Protein AF-A0A328PAG4-F1 (afdb_monomer_lite)

Foldseek 3Di:
DDDDDDDDDPPPPPPPPPPDCPVVVVVVVVCLPVVLVVLVVLLVVLVVLVLVLQQVLQVQLQVVQLLALVVLVVDGDDQVLSLQLSQCPSQADPPDDDDPPDGRDQAGPDPSQAHPQRHGFFGSVQKHWPDWDFAADPDDVVVVLVVVVVVCVVLADPRFRRRQKTKIKIKTWTDADAHNVRHQDVSNPPSNPDTDIRMDMDIDRHGNLCSLPQQADQVLHGDPPRRCSHPCNNCLSVQVQLVCQVVCCVVVVVVVVVVVVDVCCCPPPHPCPVVDRGNRDRPPHDPPVNDDPDDPPD

Secondary structure (DSSP, 8-state):
--------------------SHHHHHHHHHHHHHHHHHHHHHHHHHHHHHHHHHHHHHHHHHHHHHHSGGGGGT-PPPHHHHHHHHHHHHHS-TTSPP-TTPPPPSS---GGGB-TTSSBSS-GGGEEEEEEEEE---SSHHHHHHHHHHHSTTSSS----TT-EEEEEEEE-PPP-B-TTS-B-GGGTTTTT----EEEEEEEE---TGGG---B-TTSPBPTT--TTSHHHHHGGG-HHHHHHHHHHHHHHHHHHHHHTSHHHHHHT-TTGGG--TT---TT---TTTS-------

Sequence (298 aa):
MEAKQRNGRHRRQGSGRRERGQSLVEMAVACIVLVPLAAGVMLLGQYIHVKQQTQAAARQAAWAATADRTLLSEQLPARGRVEQDLRVRQYGDAKEKLRSGQSAPRQFSDAMLTTFAGNELLKPNAVTLQVYKQESSPGFLDKGLAIVGKATKSLGNLPPNTKGLVTAEVHAKPEVILGRDGSPLAYLDPLDTMKLDFSSKTVLLADAWDAAGGGEDRNGKGISGASNRTVRNVIRPLVPTSLVGDKFDDATNNVMHLLGSIPFVNDIFTPGFDQFELGKMAPDVVPSDKLVKYADKR

Organism: NCBI:txid1379159

Structure (mmCIF, N/CA/C/O backbone):
data_AF-A0A328PAG4-F1
#
_entry.id   AF-A0A328PAG4-F1
#
loop_
_atom_site.group_PDB
_atom_site.id
_atom_site.type_symbol
_atom_site.label_atom_id
_atom_site.label_alt_id
_atom_site.label_comp_id
_atom_site.label_asym_id
_atom_site.label_entity_id
_atom_site.label_seq_id
_atom_site.pdbx_PDB_ins_code
_atom_site.Cartn_x
_atom_site.Cartn_y
_atom_site.Cartn_z
_atom_site.occupancy
_atom_site.B_iso_or_equiv
_atom_site.auth_seq_id
_atom_site.auth_comp_id
_atom_site.auth_asym_id
_atom_site.auth_atom_id
_atom_site.pdbx_PDB_model_num
ATOM 1 N N . MET A 1 1 ? -17.490 3.733 108.745 1.00 44.69 1 MET A N 1
ATOM 2 C CA . MET A 1 1 ? -17.271 4.945 107.930 1.00 44.69 1 MET A CA 1
ATOM 3 C C . MET A 1 1 ? -16.592 4.519 106.640 1.00 44.69 1 MET A C 1
ATOM 5 O O . MET A 1 1 ? -15.409 4.213 106.644 1.00 44.69 1 MET A O 1
ATOM 9 N N . GLU A 1 2 ? -17.387 4.372 105.581 1.00 50.34 2 GLU A N 1
ATOM 10 C CA . GLU A 1 2 ? -16.940 4.055 104.220 1.00 50.34 2 GLU A CA 1
ATOM 11 C C . GLU A 1 2 ? -16.450 5.317 103.502 1.00 50.34 2 GLU A C 1
ATOM 13 O O . GLU A 1 2 ? -17.110 6.352 103.568 1.00 50.34 2 GLU A O 1
ATOM 18 N N . ALA A 1 3 ? -15.364 5.209 102.731 1.00 45.19 3 ALA A N 1
ATOM 19 C CA . ALA A 1 3 ? -15.023 6.183 101.690 1.00 45.19 3 ALA A CA 1
ATOM 20 C C . ALA A 1 3 ? -14.262 5.525 100.518 1.00 45.19 3 ALA A C 1
ATOM 22 O O . ALA A 1 3 ? -13.066 5.698 100.319 1.00 45.19 3 ALA A O 1
ATOM 23 N N . LYS A 1 4 ? -15.004 4.717 99.757 1.00 48.78 4 LYS A N 1
ATOM 24 C CA . LYS A 1 4 ? -15.101 4.688 98.282 1.00 48.78 4 LYS A CA 1
ATOM 25 C C . LYS A 1 4 ? -13.894 5.210 97.461 1.00 48.78 4 LYS A C 1
ATOM 27 O O . LYS A 1 4 ? -13.859 6.369 97.053 1.00 48.78 4 LYS A O 1
ATOM 32 N N . GLN A 1 5 ? -12.996 4.304 97.061 1.00 51.78 5 GLN A N 1
ATOM 33 C CA . GLN A 1 5 ? -12.095 4.504 95.914 1.00 51.78 5 GLN A CA 1
ATOM 34 C C . GLN A 1 5 ? -12.898 4.502 94.597 1.00 51.78 5 GLN A C 1
ATOM 36 O O . GLN A 1 5 ? -13.530 3.510 94.230 1.00 51.78 5 GLN A O 1
ATOM 41 N N . ARG A 1 6 ? -12.875 5.622 93.865 1.00 47.75 6 ARG A N 1
ATOM 42 C CA . ARG A 1 6 ? -13.434 5.744 92.508 1.00 47.75 6 ARG A CA 1
ATOM 43 C C . ARG A 1 6 ? -12.405 5.276 91.480 1.00 47.75 6 ARG A C 1
ATOM 45 O O . ARG A 1 6 ? -11.456 5.988 91.175 1.00 47.75 6 ARG A O 1
ATOM 52 N N . ASN A 1 7 ? -12.634 4.094 90.918 1.00 48.66 7 ASN A N 1
ATOM 53 C CA . ASN A 1 7 ? -11.848 3.549 89.817 1.00 48.66 7 ASN A CA 1
ATOM 54 C C . ASN A 1 7 ? -12.432 4.048 88.478 1.00 48.66 7 ASN A C 1
ATOM 56 O O . ASN A 1 7 ? -13.482 3.581 88.028 1.00 48.66 7 ASN A O 1
ATOM 60 N N . GLY A 1 8 ? -11.796 5.052 87.871 1.00 45.31 8 GLY A N 1
ATOM 61 C CA . GLY A 1 8 ? -12.197 5.631 86.588 1.00 45.31 8 GLY A CA 1
ATOM 62 C C . GLY A 1 8 ? -11.794 4.738 85.415 1.00 45.31 8 GLY A C 1
ATOM 63 O O . GLY A 1 8 ? -10.687 4.840 84.897 1.00 45.31 8 GLY A O 1
ATOM 64 N N . ARG A 1 9 ? -12.699 3.865 84.962 1.00 49.16 9 ARG A N 1
ATOM 65 C CA . ARG A 1 9 ? -12.537 3.133 83.697 1.00 49.16 9 ARG A CA 1
ATOM 66 C C . ARG A 1 9 ? -12.848 4.060 82.518 1.00 49.16 9 ARG A C 1
ATOM 68 O O . ARG A 1 9 ? -14.011 4.247 82.168 1.00 49.16 9 ARG A O 1
ATOM 75 N N . HIS A 1 10 ? -11.814 4.579 81.858 1.00 52.78 10 HIS A N 1
ATOM 76 C CA . HIS A 1 10 ? -11.944 5.139 80.512 1.00 52.78 10 HIS A CA 1
ATOM 77 C C . HIS A 1 10 ? -12.257 4.013 79.518 1.00 52.78 10 HIS A C 1
ATOM 79 O O . HIS A 1 10 ? -11.372 3.352 78.977 1.00 52.78 10 HIS A O 1
ATOM 85 N N . ARG A 1 11 ? -13.550 3.790 79.266 1.00 53.62 11 ARG A N 1
ATOM 86 C CA . ARG A 1 11 ? -14.022 3.038 78.101 1.00 53.62 11 ARG A CA 1
ATOM 87 C C . ARG A 1 11 ? -13.685 3.867 76.858 1.00 53.62 11 ARG A C 1
ATOM 89 O O . ARG A 1 11 ? -14.402 4.808 76.531 1.00 53.62 11 ARG A O 1
ATOM 96 N N . ARG A 1 12 ? -12.597 3.523 76.163 1.00 54.34 12 ARG A N 1
ATOM 97 C CA . ARG A 1 12 ? -12.405 3.925 74.764 1.00 54.34 12 ARG A CA 1
ATOM 98 C C . ARG A 1 12 ? -13.557 3.314 73.968 1.00 54.34 12 ARG A C 1
ATOM 100 O O . ARG A 1 12 ? -13.559 2.117 73.694 1.00 54.34 12 ARG A O 1
ATOM 107 N N . GLN A 1 13 ? -14.564 4.124 73.651 1.00 52.38 13 GLN A N 1
ATOM 108 C CA . GLN A 1 13 ? -15.511 3.805 72.593 1.00 52.38 13 GLN A CA 1
ATOM 109 C C . GLN A 1 13 ? -14.716 3.815 71.288 1.00 52.38 13 GLN A C 1
ATOM 111 O O . GLN A 1 13 ? -14.494 4.862 70.688 1.00 52.38 13 GLN A O 1
ATOM 116 N N . GLY A 1 14 ? -14.226 2.647 70.878 1.00 52.50 14 GLY A N 1
ATOM 117 C CA . GLY A 1 14 ? -13.839 2.439 69.494 1.00 52.50 14 GLY A CA 1
ATOM 118 C C . GLY A 1 14 ? -15.098 2.608 68.660 1.00 52.50 14 GLY A C 1
ATOM 119 O O . GLY A 1 14 ? -15.963 1.731 68.662 1.00 52.50 14 GLY A O 1
ATOM 120 N N . SER A 1 15 ? -15.239 3.757 68.001 1.00 55.25 15 SER A N 1
ATOM 121 C CA . SER A 1 15 ? -16.241 3.944 66.964 1.00 55.25 15 SER A CA 1
ATOM 122 C C . SER A 1 15 ? -15.887 2.984 65.833 1.00 55.25 15 SER A C 1
ATOM 124 O O . SER A 1 15 ? -15.064 3.296 64.972 1.00 55.25 15 SER A O 1
ATOM 126 N N . GLY A 1 16 ? -16.474 1.790 65.861 1.00 55.06 16 GLY A N 1
ATOM 127 C CA . GLY A 1 16 ? -16.518 0.889 64.720 1.00 55.06 16 GLY A CA 1
ATOM 128 C C . GLY A 1 16 ? -17.340 1.562 63.632 1.00 55.06 16 GLY A C 1
ATOM 129 O O . GLY A 1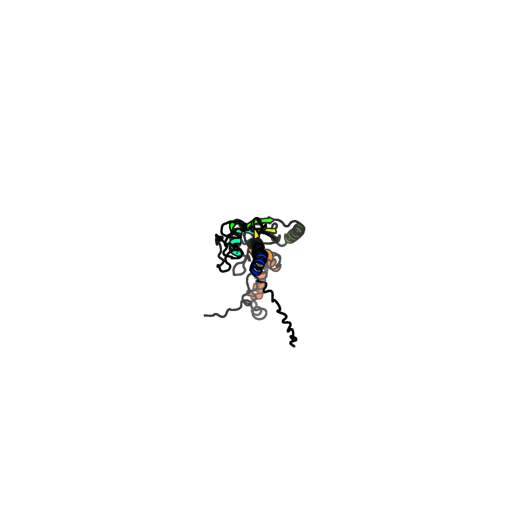 16 ? -18.540 1.318 63.503 1.00 55.06 16 GLY A O 1
ATOM 130 N N . ARG A 1 17 ? -16.703 2.481 62.905 1.00 62.47 17 ARG A N 1
ATOM 131 C CA . ARG A 1 17 ? -17.248 3.125 61.720 1.00 62.47 17 ARG A CA 1
ATOM 132 C C . ARG A 1 17 ? -17.422 1.992 60.718 1.00 62.47 17 ARG A C 1
ATOM 134 O O . ARG A 1 17 ? -16.454 1.463 60.190 1.00 62.47 17 ARG A O 1
ATOM 141 N N . ARG A 1 18 ? -18.659 1.513 60.583 1.00 59.47 18 ARG A N 1
ATOM 142 C CA . ARG A 1 18 ? -19.008 0.456 59.637 1.00 59.47 18 ARG A CA 1
ATOM 143 C C . ARG A 1 18 ? -18.742 1.005 58.238 1.00 59.47 18 ARG A C 1
ATOM 145 O O . ARG A 1 18 ? -19.566 1.750 57.718 1.00 59.47 18 ARG A O 1
ATOM 152 N N . GLU A 1 19 ? -17.600 0.652 57.661 1.00 60.97 19 GLU A N 1
ATOM 153 C CA . GLU A 1 19 ? -17.324 0.801 56.234 1.00 60.97 19 GLU A CA 1
ATOM 154 C C . GLU A 1 19 ? -18.334 -0.061 55.471 1.00 60.97 19 GLU A C 1
ATOM 156 O O . GLU A 1 19 ? -18.167 -1.266 55.297 1.00 60.97 19 GLU A O 1
ATOM 161 N N . ARG A 1 20 ? -19.469 0.527 55.101 1.00 65.06 20 ARG A N 1
ATOM 162 C CA . ARG A 1 20 ? -20.473 -0.119 54.256 1.00 65.06 20 ARG A CA 1
ATOM 163 C C . ARG A 1 20 ? -20.556 0.681 52.968 1.00 65.06 20 ARG A C 1
ATOM 165 O O . ARG A 1 20 ? -21.122 1.765 52.955 1.00 65.06 20 ARG A O 1
ATOM 172 N N . GLY A 1 21 ? -19.954 0.149 51.907 1.00 69.19 21 GLY A N 1
ATOM 173 C CA . GLY A 1 21 ? -20.121 0.644 50.539 1.00 69.19 21 GLY A CA 1
ATOM 174 C C . GLY A 1 21 ? -19.113 1.689 50.056 1.00 69.19 21 GLY A C 1
ATOM 175 O O . GLY A 1 21 ? -19.101 1.956 48.861 1.00 69.19 21 GLY A O 1
ATOM 176 N N . GLN A 1 22 ? -18.240 2.231 50.914 1.00 85.56 22 GLN A N 1
ATOM 177 C CA . GLN A 1 22 ? -17.235 3.217 50.484 1.00 85.56 22 GLN A CA 1
ATOM 178 C C . GLN A 1 22 ? -16.266 2.632 49.444 1.00 85.56 22 GLN A C 1
ATOM 180 O O . GLN A 1 22 ? -16.073 3.234 48.395 1.00 85.56 22 GLN A O 1
ATOM 185 N N . SER A 1 23 ? -15.758 1.418 49.668 1.00 83.94 23 SER A N 1
ATOM 186 C CA . SER A 1 23 ? -14.886 0.735 48.703 1.00 83.94 23 SER A CA 1
ATOM 187 C C . SER A 1 23 ? -15.575 0.435 47.368 1.00 83.94 23 SER A C 1
ATOM 189 O O . SER A 1 23 ? -14.931 0.467 46.325 1.00 83.94 23 SER A O 1
ATOM 191 N N . LEU A 1 24 ? -16.890 0.181 47.374 1.00 88.50 24 LEU A N 1
ATOM 192 C CA . LEU A 1 24 ? -17.661 -0.079 46.154 1.00 88.50 24 LEU A CA 1
ATOM 193 C C . LEU A 1 24 ? -17.853 1.209 45.346 1.00 88.50 24 LEU A C 1
ATOM 195 O O . LEU A 1 24 ? -17.690 1.193 44.129 1.00 88.50 24 LEU A O 1
ATOM 199 N N . VAL A 1 25 ? -18.136 2.329 46.017 1.00 89.50 25 VAL A N 1
ATOM 200 C CA . VAL A 1 25 ? -18.236 3.645 45.370 1.00 89.50 25 VAL A CA 1
ATOM 201 C C . VAL A 1 25 ? -16.875 4.097 44.840 1.00 89.50 25 VAL A C 1
ATOM 203 O O . VAL A 1 25 ? -16.795 4.534 43.697 1.00 89.50 25 VAL A O 1
ATOM 206 N N . GLU A 1 26 ? -15.800 3.941 45.613 1.00 89.81 26 GLU A N 1
ATOM 207 C CA . GLU A 1 26 ? -14.439 4.273 45.170 1.00 89.81 26 GLU A CA 1
ATOM 208 C C . GLU A 1 26 ? -14.010 3.426 43.968 1.00 89.81 26 GLU A C 1
ATOM 210 O O . GLU A 1 26 ? -13.491 3.969 42.994 1.00 89.81 26 GLU A O 1
ATOM 215 N N . MET A 1 27 ? -14.300 2.120 43.978 1.00 91.00 27 MET A N 1
ATOM 216 C CA . MET A 1 27 ? -14.036 1.249 42.832 1.00 91.00 27 MET A CA 1
ATOM 217 C C . MET A 1 27 ? -14.885 1.632 41.613 1.00 91.00 27 MET A C 1
ATOM 219 O O . MET A 1 27 ? -14.371 1.654 40.499 1.00 91.00 27 MET A O 1
ATOM 223 N N . ALA A 1 28 ? -16.162 1.982 41.797 1.00 91.12 28 ALA A N 1
ATOM 224 C CA . ALA A 1 28 ? -17.020 2.434 40.702 1.00 91.12 28 ALA A CA 1
ATOM 225 C C . ALA A 1 28 ? -16.494 3.734 40.073 1.00 91.12 28 ALA A C 1
ATOM 227 O O . ALA A 1 28 ? -16.392 3.827 38.850 1.00 91.12 28 ALA A O 1
ATOM 228 N N . VAL A 1 29 ? -16.090 4.705 40.898 1.00 90.31 29 VAL A N 1
ATOM 229 C CA . VAL A 1 29 ? -15.463 5.954 40.438 1.00 90.31 29 VAL A CA 1
ATOM 230 C C . VAL A 1 29 ? -14.135 5.669 39.732 1.00 90.31 29 VAL A C 1
ATOM 232 O O . VAL A 1 29 ? -13.875 6.241 38.675 1.00 90.31 29 VAL A O 1
ATOM 235 N N . ALA A 1 30 ? -13.326 4.741 40.248 1.00 91.25 30 ALA A N 1
ATOM 236 C CA . ALA A 1 30 ? -12.100 4.316 39.582 1.00 91.25 30 ALA A CA 1
ATOM 237 C C . ALA A 1 30 ? -12.389 3.679 38.213 1.00 91.25 30 ALA A C 1
ATOM 239 O O . ALA A 1 30 ? -11.723 4.014 37.237 1.00 91.25 30 ALA A O 1
ATOM 240 N N . CYS A 1 31 ? -13.409 2.822 38.094 1.00 91.50 31 CYS A N 1
ATOM 241 C CA . CYS A 1 31 ? -13.805 2.208 36.824 1.00 91.50 31 CYS A CA 1
ATOM 242 C C . CYS A 1 31 ? -14.280 3.230 35.783 1.00 91.50 31 CYS A C 1
ATOM 244 O O . CYS A 1 31 ? -13.971 3.052 34.606 1.00 91.50 31 CYS A O 1
ATOM 246 N N . ILE A 1 32 ? -14.962 4.304 36.199 1.00 90.38 32 ILE A N 1
ATOM 247 C CA . ILE A 1 32 ? -15.376 5.394 35.297 1.00 90.38 32 ILE A CA 1
ATOM 248 C C . ILE A 1 32 ? -14.164 6.024 34.596 1.00 90.38 32 ILE A C 1
ATOM 250 O O . ILE A 1 32 ? -14.281 6.444 33.451 1.00 90.38 32 ILE A O 1
ATOM 254 N N . VAL A 1 33 ? -12.996 6.055 35.243 1.00 90.06 33 VAL A N 1
ATOM 255 C CA . VAL A 1 33 ? -11.766 6.617 34.660 1.00 90.06 33 VAL A CA 1
ATOM 256 C C . VAL A 1 33 ? -10.916 5.543 33.979 1.00 90.06 33 VAL A C 1
ATOM 258 O O . VAL A 1 33 ? -10.435 5.735 32.863 1.00 90.06 33 VAL A O 1
ATOM 261 N N . LEU A 1 34 ? -10.723 4.399 34.634 1.00 92.62 34 LEU A N 1
ATOM 262 C CA . LEU A 1 34 ? -9.791 3.367 34.182 1.00 92.62 34 LEU A CA 1
ATOM 263 C C . LEU A 1 34 ? -10.291 2.605 32.953 1.00 92.62 34 LEU A C 1
ATOM 265 O O . LEU A 1 34 ? -9.476 2.257 32.101 1.00 92.62 34 LEU A O 1
ATOM 269 N N . VAL A 1 35 ? -11.600 2.352 32.831 1.00 90.06 35 VAL A N 1
ATOM 270 C CA . VAL A 1 35 ? -12.148 1.601 31.689 1.00 90.06 35 VAL A CA 1
ATOM 271 C C . VAL A 1 35 ? -12.023 2.395 30.383 1.00 90.06 35 VAL A C 1
ATOM 273 O O . VAL A 1 35 ? -11.451 1.850 29.435 1.00 90.06 35 VAL A O 1
ATOM 276 N N . PRO A 1 36 ? -12.454 3.673 30.305 1.00 89.19 36 PRO A N 1
ATOM 277 C CA . PRO A 1 36 ? -12.236 4.482 29.107 1.00 89.19 36 PRO A CA 1
ATOM 278 C C . PRO A 1 36 ? -10.756 4.661 28.785 1.00 89.19 36 PRO A C 1
ATOM 280 O O . PRO A 1 36 ? -10.371 4.575 27.622 1.00 89.19 36 PRO A O 1
ATOM 283 N N . LEU A 1 37 ? -9.909 4.849 29.804 1.00 90.94 37 LEU A N 1
ATOM 284 C CA . LEU A 1 37 ? -8.469 5.006 29.609 1.00 90.94 37 LEU A CA 1
ATOM 285 C C . LEU A 1 37 ? -7.835 3.741 29.017 1.00 90.94 37 LEU A C 1
ATOM 287 O O . LEU A 1 37 ? -7.091 3.830 28.041 1.00 90.94 37 LEU A O 1
ATOM 291 N N . ALA A 1 38 ? -8.160 2.562 29.550 1.00 90.69 38 ALA A N 1
ATOM 292 C CA . ALA A 1 38 ? -7.668 1.294 29.018 1.00 90.69 38 ALA A CA 1
ATOM 293 C C . ALA A 1 38 ? -8.153 1.053 27.578 1.00 90.69 38 ALA A C 1
ATOM 295 O O . ALA A 1 38 ? -7.349 0.710 26.708 1.00 90.69 38 ALA A O 1
ATOM 296 N N . ALA A 1 39 ? -9.439 1.295 27.304 1.00 89.31 39 ALA A N 1
ATOM 297 C CA . ALA A 1 39 ? -9.996 1.183 25.958 1.00 89.31 39 ALA A CA 1
ATOM 298 C C . ALA A 1 39 ? -9.332 2.171 24.981 1.00 89.31 39 ALA A C 1
ATOM 300 O O . ALA A 1 39 ? -8.962 1.787 23.873 1.00 89.31 39 ALA A O 1
ATOM 301 N N . GLY A 1 40 ? -9.101 3.414 25.408 1.00 89.50 40 GLY A N 1
ATOM 302 C CA . GLY A 1 40 ? -8.419 4.437 24.617 1.00 89.50 40 GLY A CA 1
ATOM 303 C C . GLY A 1 40 ? -6.987 4.048 24.246 1.00 89.50 40 GLY A C 1
ATOM 304 O O . GLY A 1 40 ? -6.590 4.212 23.094 1.00 89.50 40 GLY A O 1
ATOM 305 N N . VAL A 1 41 ? -6.225 3.466 25.179 1.00 91.38 41 VAL A N 1
ATOM 306 C CA . VAL A 1 41 ? -4.868 2.961 24.899 1.00 91.38 41 VAL A CA 1
ATOM 307 C C . VAL A 1 41 ? -4.897 1.828 23.867 1.00 91.38 41 VAL A C 1
ATOM 309 O O . VAL A 1 41 ? -4.076 1.823 22.948 1.00 91.38 41 VAL A O 1
ATOM 312 N N . MET A 1 42 ? -5.854 0.898 23.969 1.00 90.69 42 MET A N 1
ATOM 313 C CA . MET A 1 42 ? -6.008 -0.178 22.980 1.00 90.69 42 MET A CA 1
ATOM 314 C C . MET A 1 42 ? -6.342 0.372 21.589 1.00 90.69 42 MET A C 1
ATOM 316 O O . MET A 1 42 ? -5.684 0.007 20.614 1.00 90.69 42 MET A O 1
ATOM 320 N N . LEU A 1 43 ? -7.309 1.289 21.498 1.00 91.19 43 LEU A N 1
ATOM 321 C CA . LEU A 1 43 ? -7.707 1.925 20.239 1.00 91.19 43 LEU A CA 1
ATOM 322 C C . LEU A 1 43 ? -6.562 2.715 19.606 1.00 91.19 43 LEU A C 1
ATOM 324 O O . LEU A 1 43 ? -6.350 2.642 18.397 1.00 91.19 43 LEU A O 1
ATOM 328 N N . LEU A 1 44 ? -5.780 3.427 20.419 1.00 92.69 44 LEU A N 1
ATOM 329 C CA . LEU A 1 44 ? -4.593 4.128 19.945 1.00 92.69 44 LEU A CA 1
ATOM 330 C C . LEU A 1 44 ? -3.595 3.155 19.303 1.00 92.69 44 LEU A C 1
ATOM 332 O O . LEU A 1 44 ? -3.075 3.443 18.226 1.00 92.69 44 LEU A O 1
ATOM 336 N N . GLY A 1 45 ? -3.365 1.994 19.924 1.00 94.06 45 GLY A N 1
ATOM 337 C CA . GLY A 1 45 ? -2.528 0.935 19.359 1.00 94.06 45 GLY A CA 1
ATOM 338 C C . GLY A 1 45 ? -3.042 0.439 18.005 1.00 94.06 45 GLY A C 1
ATOM 339 O O . GLY A 1 45 ? -2.276 0.384 17.042 1.00 94.06 45 GLY A O 1
ATOM 340 N N . GLN A 1 46 ? -4.345 0.166 17.902 1.00 94.44 46 GLN A N 1
ATOM 341 C CA . GLN A 1 46 ? -4.987 -0.263 16.654 1.00 94.44 46 GLN A CA 1
ATOM 342 C C . GLN A 1 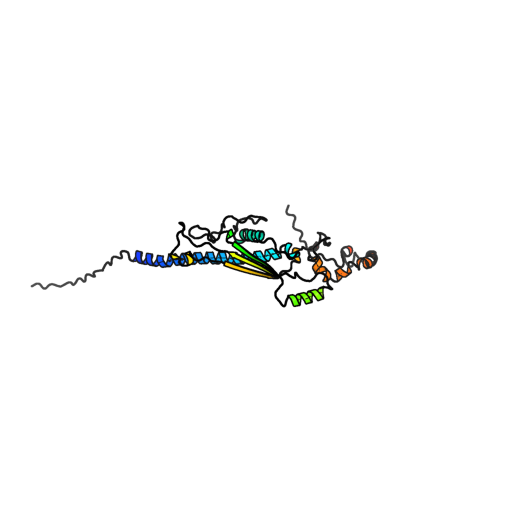46 ? -4.866 0.796 15.547 1.00 94.44 46 GLN A C 1
ATOM 344 O O . GLN A 1 46 ? -4.518 0.479 14.411 1.00 94.44 46 GLN A O 1
ATOM 349 N N . TYR A 1 47 ? -5.057 2.076 15.869 1.00 94.62 47 TYR A N 1
ATOM 350 C CA . TYR A 1 47 ? -4.907 3.160 14.897 1.00 94.62 47 TYR A CA 1
ATOM 351 C C . TYR A 1 47 ? -3.459 3.408 14.469 1.00 94.62 47 TYR A C 1
ATOM 353 O O . TYR A 1 47 ? -3.203 3.681 13.293 1.00 94.62 47 TYR A O 1
ATOM 361 N N . ILE A 1 48 ? -2.492 3.282 15.384 1.00 96.06 48 ILE A N 1
ATOM 362 C CA . ILE A 1 48 ? -1.066 3.325 15.031 1.00 96.06 48 ILE A CA 1
ATOM 363 C C . ILE A 1 48 ? -0.732 2.179 14.074 1.00 96.06 48 ILE A C 1
ATOM 365 O O . ILE A 1 48 ? -0.042 2.408 13.079 1.00 96.06 48 ILE A O 1
ATOM 369 N N . HIS A 1 49 ? -1.257 0.981 14.335 1.00 95.88 49 HIS A N 1
ATOM 370 C CA . HIS A 1 49 ? -1.077 -0.184 13.474 1.00 95.88 49 HIS A CA 1
ATOM 371 C C . HIS A 1 49 ? -1.641 0.043 12.066 1.00 95.88 49 HIS A C 1
ATOM 373 O O . HIS A 1 49 ? -0.903 -0.081 11.087 1.00 95.88 49 HIS A O 1
ATOM 379 N N . VAL A 1 50 ? -2.892 0.511 11.953 1.00 96.12 50 VAL A N 1
ATOM 380 C CA . VAL A 1 50 ? -3.513 0.881 10.663 1.00 96.12 50 VAL A CA 1
ATOM 381 C C . VAL A 1 50 ? -2.663 1.915 9.921 1.00 96.12 50 VAL A C 1
ATOM 383 O O . VAL A 1 50 ? -2.399 1.774 8.724 1.00 96.12 50 VAL A O 1
ATOM 386 N N . LYS A 1 51 ? -2.174 2.944 10.621 1.00 96.69 51 LYS A N 1
ATOM 387 C CA . LYS A 1 51 ? -1.308 3.973 10.030 1.00 96.69 51 LYS A CA 1
ATOM 388 C C . LYS A 1 51 ? 0.007 3.387 9.508 1.00 96.69 51 LYS A C 1
ATOM 390 O O . LYS A 1 51 ? 0.429 3.743 8.407 1.00 96.69 51 LYS A O 1
ATOM 395 N N . GLN A 1 52 ? 0.656 2.502 10.263 1.00 96.75 52 GLN A N 1
ATOM 396 C CA . GLN A 1 52 ? 1.907 1.854 9.853 1.00 96.75 52 GLN A CA 1
ATOM 397 C C . GLN A 1 52 ? 1.702 0.936 8.642 1.00 96.75 52 GLN A C 1
ATOM 399 O O . GLN A 1 52 ? 2.469 1.026 7.680 1.00 96.75 52 GLN A O 1
ATOM 404 N N . GLN A 1 53 ? 0.640 0.126 8.632 1.00 96.31 53 GLN A N 1
ATOM 405 C CA . GLN A 1 53 ? 0.283 -0.701 7.474 1.00 96.31 53 GLN A CA 1
ATOM 406 C C . GLN A 1 53 ? -0.046 0.155 6.246 1.00 96.31 53 GLN A C 1
ATOM 408 O O . GLN A 1 53 ? 0.382 -0.163 5.138 1.00 96.31 53 GLN A O 1
ATOM 413 N N . THR A 1 54 ? -0.715 1.297 6.427 1.00 97.31 54 THR A N 1
ATOM 414 C CA . THR A 1 54 ? -0.989 2.250 5.337 1.00 97.31 54 THR A CA 1
ATOM 415 C C . THR A 1 54 ? 0.307 2.811 4.748 1.00 97.31 54 THR A C 1
ATOM 417 O O . THR A 1 54 ? 0.454 2.888 3.527 1.00 97.31 54 THR A O 1
ATOM 420 N N . GLN A 1 55 ? 1.285 3.151 5.594 1.00 97.31 55 GLN A N 1
ATOM 421 C CA . GLN A 1 55 ? 2.609 3.597 5.150 1.00 97.31 55 GLN A CA 1
ATOM 422 C C . GLN A 1 55 ? 3.374 2.502 4.401 1.00 97.31 55 GLN A C 1
ATOM 424 O O . GLN A 1 55 ? 3.963 2.769 3.350 1.00 97.31 55 GLN A O 1
ATOM 429 N N . ALA A 1 56 ? 3.357 1.271 4.911 1.00 96.69 56 ALA A N 1
ATOM 430 C CA . ALA A 1 56 ? 3.973 0.128 4.246 1.00 96.69 56 ALA A CA 1
ATOM 431 C C . ALA A 1 56 ? 3.306 -0.160 2.890 1.00 96.69 56 ALA A C 1
ATOM 433 O O . ALA A 1 56 ? 4.001 -0.362 1.892 1.00 96.69 56 ALA A O 1
ATOM 434 N N . ALA A 1 57 ? 1.976 -0.069 2.819 1.00 96.94 57 ALA A N 1
ATOM 435 C CA . ALA A 1 57 ? 1.212 -0.230 1.591 1.00 96.94 57 ALA A CA 1
ATOM 436 C C . ALA A 1 57 ? 1.542 0.845 0.547 1.00 96.94 57 ALA A C 1
ATOM 438 O O . ALA A 1 57 ? 1.789 0.505 -0.609 1.00 96.94 57 ALA A O 1
ATOM 439 N N . ALA A 1 58 ? 1.625 2.121 0.932 1.00 97.06 58 ALA A N 1
ATOM 440 C CA . ALA A 1 58 ? 2.012 3.189 0.008 1.00 97.06 58 ALA A CA 1
ATOM 441 C C . ALA A 1 58 ? 3.426 2.979 -0.557 1.00 97.06 58 ALA A C 1
ATOM 443 O O . ALA A 1 58 ? 3.645 3.126 -1.763 1.00 97.06 58 ALA A O 1
ATOM 444 N N . ARG A 1 59 ? 4.375 2.561 0.292 1.00 96.00 59 ARG A N 1
ATOM 445 C CA . ARG A 1 59 ? 5.741 2.225 -0.138 1.00 96.00 59 ARG A CA 1
ATOM 446 C C . ARG A 1 59 ? 5.754 1.044 -1.095 1.00 96.00 59 ARG A C 1
ATOM 448 O O . ARG A 1 59 ? 6.386 1.128 -2.144 1.00 96.00 59 ARG A O 1
ATOM 455 N N . GLN A 1 60 ? 5.044 -0.031 -0.760 1.00 95.19 60 GLN A N 1
ATOM 456 C CA . GLN A 1 60 ? 4.958 -1.207 -1.619 1.00 95.19 60 GLN A CA 1
ATOM 457 C C . GLN A 1 60 ? 4.315 -0.865 -2.967 1.00 95.19 60 GLN A C 1
ATOM 459 O O . GLN A 1 60 ? 4.791 -1.344 -3.988 1.00 95.19 60 GLN A O 1
ATOM 464 N N . ALA A 1 61 ? 3.269 -0.037 -2.997 1.00 95.38 61 ALA A N 1
ATOM 465 C CA . ALA A 1 61 ? 2.606 0.372 -4.234 1.00 95.38 61 ALA A CA 1
ATOM 466 C C . ALA A 1 61 ? 3.550 1.146 -5.164 1.00 95.38 61 ALA A C 1
ATOM 468 O O . ALA A 1 61 ? 3.591 0.879 -6.367 1.00 95.38 61 ALA A O 1
ATOM 469 N N . ALA A 1 62 ? 4.330 2.075 -4.602 1.00 93.25 62 ALA A N 1
ATOM 470 C CA . ALA A 1 62 ? 5.333 2.816 -5.354 1.00 93.25 62 ALA A CA 1
ATOM 471 C C . ALA A 1 62 ? 6.429 1.874 -5.885 1.00 93.25 62 ALA A C 1
ATOM 473 O O . ALA A 1 62 ? 6.686 1.871 -7.083 1.00 93.25 62 ALA A O 1
ATOM 474 N N . TRP A 1 63 ? 7.002 1.017 -5.032 1.00 90.88 63 TRP A N 1
ATOM 475 C CA . TRP A 1 63 ? 8.038 0.046 -5.420 1.00 90.88 63 TRP A CA 1
ATOM 476 C C . TRP A 1 63 ? 7.559 -1.011 -6.421 1.00 90.88 63 TRP A C 1
ATOM 478 O O . TRP A 1 63 ? 8.293 -1.396 -7.326 1.00 90.88 63 TRP A O 1
ATOM 488 N N . ALA A 1 64 ? 6.319 -1.479 -6.296 1.00 89.12 64 ALA A N 1
ATOM 489 C CA . ALA A 1 64 ? 5.744 -2.418 -7.251 1.00 89.12 64 ALA A CA 1
ATOM 490 C C . ALA A 1 64 ? 5.689 -1.807 -8.656 1.00 89.12 64 ALA A C 1
ATOM 492 O O . ALA A 1 64 ? 5.931 -2.510 -9.628 1.00 89.12 64 ALA A O 1
ATOM 493 N N . ALA A 1 65 ? 5.443 -0.497 -8.759 1.00 88.75 65 ALA A N 1
ATOM 494 C CA . ALA A 1 65 ? 5.482 0.203 -10.036 1.00 88.75 65 ALA A CA 1
ATOM 495 C C . ALA A 1 65 ? 6.890 0.239 -10.647 1.00 88.75 65 ALA A C 1
ATOM 497 O O . ALA A 1 65 ? 7.029 0.139 -11.860 1.00 88.75 65 ALA A O 1
ATOM 498 N N . THR A 1 66 ? 7.931 0.396 -9.818 1.00 84.25 66 THR A N 1
ATOM 499 C CA . THR A 1 66 ? 9.320 0.516 -10.293 1.00 84.25 66 THR A CA 1
ATOM 500 C C . THR A 1 66 ? 9.892 -0.806 -10.784 1.00 84.25 66 THR A C 1
ATOM 502 O O . THR A 1 66 ? 10.765 -0.809 -11.644 1.00 84.25 66 THR A O 1
ATOM 505 N N . ALA A 1 67 ? 9.405 -1.919 -10.237 1.00 84.81 67 ALA A N 1
ATOM 506 C CA . ALA A 1 67 ? 9.808 -3.265 -10.631 1.00 84.81 67 ALA A CA 1
ATOM 507 C C . ALA A 1 67 ? 8.955 -3.851 -11.775 1.00 84.81 67 ALA A C 1
ATOM 509 O O . ALA A 1 67 ? 9.275 -4.927 -12.281 1.00 84.81 67 ALA A O 1
ATOM 510 N N . ASP A 1 68 ? 7.864 -3.188 -12.176 1.00 86.31 68 ASP A N 1
ATOM 511 C CA . ASP A 1 68 ? 6.991 -3.688 -13.236 1.00 86.31 68 ASP A CA 1
ATOM 512 C C . ASP A 1 68 ? 7.537 -3.344 -14.632 1.00 86.31 68 ASP A C 1
ATOM 514 O O . ASP A 1 68 ? 8.011 -2.237 -14.902 1.00 86.31 68 ASP A O 1
ATOM 518 N N . ARG A 1 69 ? 7.416 -4.295 -15.561 1.00 82.06 69 ARG A N 1
ATOM 519 C CA . ARG A 1 69 ? 7.818 -4.121 -16.961 1.00 82.06 69 ARG A CA 1
ATOM 520 C C . ARG A 1 69 ? 6.993 -3.064 -17.685 1.00 82.06 69 ARG A C 1
ATOM 522 O O . ARG A 1 69 ? 7.497 -2.492 -18.649 1.00 82.06 69 ARG A O 1
ATOM 529 N N . THR A 1 70 ? 5.765 -2.768 -17.251 1.00 84.56 70 THR A N 1
ATOM 530 C CA . THR A 1 70 ? 4.961 -1.698 -17.870 1.00 84.56 70 THR A CA 1
ATOM 531 C C . THR A 1 70 ? 5.654 -0.338 -17.794 1.00 84.56 70 THR A C 1
ATOM 533 O O . THR A 1 70 ? 5.447 0.511 -18.668 1.00 84.56 70 THR A O 1
ATOM 536 N N . LEU A 1 71 ? 6.540 -0.142 -16.810 1.00 80.56 71 LEU A N 1
ATOM 537 C CA . LEU A 1 71 ? 7.290 1.100 -16.654 1.00 80.56 71 LEU A CA 1
ATOM 538 C C . LEU A 1 71 ? 8.259 1.349 -17.827 1.00 80.56 71 LEU A C 1
ATOM 540 O O . LEU A 1 71 ? 8.573 2.501 -18.132 1.00 80.56 71 LEU A O 1
ATOM 544 N N . LEU A 1 72 ? 8.670 0.296 -18.548 1.00 77.31 72 LEU A N 1
ATOM 545 C CA . LEU A 1 72 ? 9.467 0.398 -19.779 1.00 77.31 72 LEU A CA 1
ATOM 546 C C . LEU A 1 72 ? 8.730 1.151 -20.888 1.00 77.31 72 LEU A C 1
ATOM 548 O O . LEU A 1 72 ? 9.359 1.860 -21.668 1.00 77.31 72 LEU A O 1
ATOM 552 N N . SER A 1 73 ? 7.405 1.012 -20.929 1.00 77.50 73 SER A N 1
ATOM 553 C CA . SER A 1 73 ? 6.506 1.732 -21.836 1.00 77.50 73 SER A CA 1
ATOM 554 C C . SER A 1 73 ? 5.941 3.022 -21.228 1.00 77.50 73 SER A C 1
ATOM 556 O O . SER A 1 73 ? 4.965 3.557 -21.745 1.00 77.50 73 SER A O 1
ATOM 558 N N . GLU A 1 74 ? 6.529 3.513 -20.130 1.00 79.06 74 GLU A N 1
ATOM 559 C CA . GLU A 1 74 ? 6.039 4.672 -19.370 1.00 79.06 74 GLU A CA 1
ATOM 560 C C . GLU A 1 74 ? 4.585 4.515 -18.888 1.00 79.06 74 GLU A C 1
ATOM 562 O O . GLU A 1 74 ? 3.804 5.470 -18.887 1.00 79.06 74 GLU A O 1
ATOM 567 N N . GLN A 1 75 ? 4.217 3.288 -18.513 1.00 85.06 75 GLN A N 1
ATOM 568 C CA . GLN A 1 75 ? 2.898 2.945 -17.999 1.00 85.06 75 GLN A CA 1
ATOM 569 C C . GLN A 1 75 ? 3.002 2.347 -16.598 1.00 85.06 75 GLN A C 1
ATOM 571 O O . GLN A 1 75 ? 3.925 1.596 -16.275 1.00 85.06 75 GLN A O 1
ATOM 576 N N . LEU A 1 76 ? 1.992 2.621 -15.777 1.00 88.75 76 LEU A N 1
ATOM 577 C CA . LEU A 1 76 ? 1.833 1.969 -14.484 1.00 88.75 76 LEU A CA 1
ATOM 578 C C . LEU A 1 76 ? 1.072 0.647 -14.624 1.00 88.75 76 LEU A C 1
ATOM 580 O O . LEU A 1 76 ? 0.183 0.544 -15.477 1.00 88.75 76 LEU A O 1
ATOM 584 N N . PRO A 1 77 ? 1.345 -0.342 -13.756 1.00 90.38 77 PRO A N 1
ATOM 585 C CA . PRO A 1 77 ? 0.524 -1.539 -13.687 1.00 90.38 77 PRO A CA 1
ATOM 586 C C . PRO A 1 77 ? -0.917 -1.186 -13.298 1.00 90.38 77 PRO A C 1
ATOM 588 O O . PRO A 1 77 ? -1.208 -0.134 -12.725 1.00 90.38 77 PRO A O 1
ATOM 591 N N . ALA A 1 78 ? -1.858 -2.076 -13.611 1.00 92.19 78 ALA A N 1
ATOM 592 C CA . ALA A 1 78 ? -3.274 -1.813 -13.375 1.00 92.19 78 ALA A CA 1
ATOM 593 C C . ALA A 1 78 ? -3.556 -1.524 -11.887 1.00 92.19 78 ALA A C 1
ATOM 595 O O . ALA A 1 78 ? -3.363 -2.390 -11.032 1.00 92.19 78 ALA A O 1
ATOM 596 N N . ARG A 1 79 ? -4.084 -0.328 -11.584 1.00 93.38 79 ARG A N 1
ATOM 597 C CA . ARG A 1 79 ? -4.374 0.134 -10.213 1.00 93.38 79 ARG A CA 1
ATOM 598 C C . ARG A 1 79 ? -5.164 -0.885 -9.390 1.00 93.38 79 ARG A C 1
ATOM 600 O O . ARG A 1 79 ? -4.801 -1.141 -8.251 1.00 93.38 79 ARG A O 1
ATOM 607 N N . GLY A 1 80 ? -6.209 -1.488 -9.963 1.00 91.94 80 GLY A N 1
ATOM 608 C CA . GLY A 1 80 ? -7.030 -2.483 -9.261 1.00 91.94 80 GLY A CA 1
ATOM 609 C C . GLY A 1 80 ? -6.247 -3.736 -8.854 1.00 91.94 80 GLY A C 1
ATOM 610 O O . GLY A 1 80 ? -6.443 -4.255 -7.759 1.00 91.94 80 GLY A O 1
ATOM 611 N N . ARG A 1 81 ? -5.297 -4.175 -9.692 1.00 91.81 81 ARG A N 1
ATOM 612 C CA . ARG A 1 81 ? -4.400 -5.294 -9.373 1.00 91.81 81 ARG A CA 1
ATOM 613 C C . ARG A 1 81 ? -3.445 -4.927 -8.241 1.00 91.81 81 ARG A C 1
ATOM 615 O O . ARG A 1 81 ? -3.297 -5.707 -7.308 1.00 91.81 81 ARG A O 1
ATOM 622 N N . VAL A 1 82 ? -2.844 -3.737 -8.302 1.00 93.56 82 VAL A N 1
ATOM 623 C CA . VAL A 1 82 ? -1.951 -3.247 -7.242 1.00 93.56 82 VAL A CA 1
ATOM 624 C C . VAL A 1 82 ? -2.715 -3.125 -5.926 1.00 93.56 82 VAL A C 1
ATOM 626 O O . VAL A 1 82 ? -2.260 -3.633 -4.913 1.00 93.56 82 VAL A O 1
ATOM 629 N N . GLU A 1 83 ? -3.907 -2.530 -5.934 1.00 94.12 83 GLU A N 1
ATOM 630 C CA . GLU A 1 83 ? -4.753 -2.389 -4.744 1.00 94.12 83 GLU A CA 1
ATOM 631 C C . GLU A 1 83 ? -5.113 -3.747 -4.117 1.00 94.12 83 GLU A C 1
ATOM 633 O O . GLU A 1 83 ? -5.047 -3.913 -2.899 1.00 94.12 83 GLU A O 1
ATOM 638 N N . GLN A 1 84 ? -5.423 -4.747 -4.943 1.00 93.00 84 GLN A N 1
ATOM 639 C CA . GLN A 1 84 ? -5.648 -6.118 -4.491 1.00 93.00 84 GLN A CA 1
ATOM 640 C C . GLN A 1 84 ? -4.384 -6.743 -3.881 1.00 93.00 84 GLN A C 1
ATOM 642 O O . GLN A 1 84 ? -4.453 -7.302 -2.785 1.00 93.00 84 GLN A O 1
ATOM 647 N N . ASP A 1 85 ? -3.231 -6.605 -4.540 1.00 92.56 85 ASP A N 1
ATOM 648 C CA . ASP A 1 85 ? -1.939 -7.076 -4.026 1.00 92.56 85 ASP A CA 1
ATOM 649 C C . ASP A 1 85 ? -1.573 -6.406 -2.687 1.00 92.56 85 ASP A C 1
ATOM 651 O O . ASP A 1 85 ? -1.003 -7.057 -1.811 1.00 92.56 85 ASP A O 1
ATOM 655 N N . LEU A 1 86 ? -1.912 -5.126 -2.493 1.00 93.81 86 LEU A N 1
ATOM 656 C CA . LEU A 1 86 ? -1.706 -4.418 -1.224 1.00 93.81 86 LEU A CA 1
ATOM 657 C C . LEU A 1 86 ? -2.548 -5.024 -0.101 1.00 93.81 86 LEU A C 1
ATOM 659 O O . LEU A 1 86 ? -2.018 -5.306 0.972 1.00 93.81 86 LEU A O 1
ATOM 663 N N . ARG A 1 87 ? -3.841 -5.262 -0.350 1.00 94.56 87 ARG A N 1
ATOM 664 C CA . ARG A 1 87 ? -4.749 -5.867 0.640 1.00 94.56 87 ARG A CA 1
ATOM 665 C C . ARG A 1 87 ? -4.283 -7.258 1.058 1.00 94.56 87 ARG A C 1
ATOM 667 O O . ARG A 1 87 ? -4.333 -7.571 2.238 1.00 94.56 87 ARG A O 1
ATOM 674 N N . VAL A 1 88 ? -3.799 -8.066 0.115 1.00 93.00 88 VAL A N 1
ATOM 675 C CA . VAL A 1 88 ? -3.277 -9.408 0.417 1.00 93.00 88 VAL A CA 1
ATOM 676 C C . VAL A 1 88 ? -1.956 -9.334 1.184 1.00 93.00 88 VAL A C 1
ATOM 678 O O . VAL A 1 88 ? -1.797 -10.012 2.190 1.00 93.00 88 VAL A O 1
ATOM 681 N N . ARG A 1 89 ? -0.998 -8.517 0.733 1.00 91.75 89 ARG A N 1
ATOM 682 C CA . ARG A 1 89 ? 0.378 -8.562 1.261 1.00 91.75 89 ARG A CA 1
ATOM 683 C C . ARG A 1 89 ? 0.585 -7.761 2.543 1.00 91.75 89 ARG A C 1
ATOM 685 O O . ARG A 1 89 ? 1.460 -8.120 3.319 1.00 91.75 89 ARG A O 1
ATOM 692 N N . GLN A 1 90 ? -0.164 -6.676 2.743 1.00 93.06 90 GLN A N 1
ATOM 693 C CA . GLN A 1 90 ? 0.019 -5.777 3.893 1.00 93.06 90 GLN A CA 1
ATOM 694 C C . GLN A 1 90 ? -1.023 -5.981 4.992 1.00 93.06 90 GLN A C 1
ATOM 696 O O . GLN A 1 90 ? -0.723 -5.739 6.156 1.00 93.06 90 GLN A O 1
ATOM 701 N N . TYR A 1 91 ? -2.225 -6.430 4.622 1.00 93.50 91 TYR A N 1
ATOM 702 C CA . TYR A 1 91 ? -3.355 -6.596 5.541 1.00 93.50 91 TYR A CA 1
ATOM 703 C C . TYR A 1 91 ? -3.872 -8.045 5.617 1.00 93.50 91 TYR A C 1
ATOM 705 O O . TYR A 1 91 ? -4.792 -8.332 6.381 1.00 93.50 91 TYR A O 1
ATOM 713 N N . GLY A 1 92 ? -3.317 -8.960 4.816 1.00 90.31 92 GLY A N 1
ATOM 714 C CA . GLY A 1 92 ? -3.637 -10.385 4.876 1.00 90.31 92 GLY A CA 1
ATOM 715 C C . GLY A 1 92 ? -2.975 -11.093 6.059 1.00 90.31 92 GLY A C 1
ATOM 716 O O . GLY A 1 92 ? -2.211 -10.501 6.820 1.00 90.31 92 GLY A O 1
ATOM 717 N N . ASP A 1 93 ? -3.260 -12.386 6.205 1.00 89.38 93 ASP A N 1
ATOM 718 C CA . ASP A 1 93 ? -2.660 -13.202 7.259 1.00 89.38 93 ASP A CA 1
ATOM 719 C C . ASP A 1 93 ? -1.155 -13.385 7.013 1.00 89.38 93 ASP A C 1
ATOM 721 O O . ASP A 1 93 ? -0.738 -13.939 5.994 1.00 89.38 93 ASP A O 1
ATOM 725 N N . ALA A 1 94 ? -0.332 -12.986 7.984 1.00 85.38 94 ALA A N 1
ATOM 726 C CA . ALA A 1 94 ? 1.119 -13.155 7.933 1.00 85.38 94 ALA A CA 1
ATOM 727 C C . ALA A 1 94 ? 1.571 -14.629 7.851 1.00 85.38 94 ALA A C 1
ATOM 729 O O . ALA A 1 94 ? 2.712 -14.904 7.475 1.00 85.38 94 ALA A O 1
ATOM 730 N N . LYS A 1 95 ? 0.707 -15.586 8.215 1.00 88.56 95 LYS A N 1
ATOM 731 C CA . LYS A 1 95 ? 0.979 -17.030 8.123 1.00 88.56 95 LYS A CA 1
ATOM 732 C C . LYS A 1 95 ? 0.612 -17.621 6.763 1.00 88.56 95 LYS A C 1
ATOM 734 O O . LYS A 1 95 ? 0.987 -18.762 6.477 1.00 88.56 95 LYS A O 1
ATOM 739 N N . GLU A 1 96 ? -0.132 -16.893 5.935 1.00 86.75 96 GLU A N 1
ATOM 740 C CA . GLU A 1 96 ? -0.556 -17.392 4.636 1.00 86.75 96 GLU A CA 1
ATOM 741 C C . GLU A 1 96 ? 0.593 -17.319 3.621 1.00 86.75 96 GLU A C 1
ATOM 743 O O . GLU A 1 96 ? 1.382 -16.375 3.573 1.00 86.75 96 GLU A O 1
ATOM 748 N N . LYS A 1 97 ? 0.717 -18.354 2.783 1.00 87.44 97 LYS A N 1
ATOM 749 C CA . LYS A 1 97 ? 1.731 -18.369 1.725 1.00 87.44 97 LYS A CA 1
ATOM 750 C C . LYS A 1 97 ? 1.356 -17.348 0.656 1.00 87.44 97 LYS A C 1
ATOM 752 O O . LYS A 1 97 ? 0.328 -17.510 0.005 1.00 87.44 97 LYS A O 1
ATOM 757 N N . LEU A 1 98 ? 2.236 -16.381 0.405 1.00 84.25 98 LEU A N 1
ATOM 758 C CA . LEU A 1 98 ? 2.063 -15.412 -0.675 1.00 84.25 98 LEU A CA 1
ATOM 759 C C . LEU A 1 98 ? 2.088 -16.110 -2.040 1.00 84.25 98 LEU A C 1
ATOM 761 O O . LEU A 1 98 ? 3.058 -16.788 -2.389 1.00 84.25 98 LEU A O 1
ATOM 765 N N . ARG A 1 99 ? 1.020 -15.935 -2.822 1.00 85.88 99 ARG A N 1
ATOM 766 C CA . ARG A 1 99 ? 0.898 -16.465 -4.187 1.00 85.88 99 ARG A CA 1
ATOM 767 C C . ARG A 1 99 ? 0.588 -15.348 -5.173 1.00 85.88 99 ARG A C 1
ATOM 769 O O . ARG A 1 99 ? -0.108 -14.385 -4.859 1.00 85.88 99 ARG A O 1
ATOM 776 N N . SER A 1 100 ? 1.072 -15.499 -6.401 1.00 81.44 100 SER A N 1
ATOM 777 C CA . SER A 1 100 ? 0.707 -14.604 -7.498 1.00 81.44 100 SER A CA 1
ATOM 778 C C . SER A 1 100 ? -0.778 -14.758 -7.848 1.00 81.44 100 SER A C 1
ATOM 780 O O . SER A 1 100 ? -1.276 -15.877 -7.943 1.00 81.44 100 SER A O 1
ATOM 782 N N . GLY A 1 101 ? -1.481 -13.642 -8.068 1.00 79.44 101 GLY A N 1
ATOM 783 C CA . GLY A 1 101 ? -2.887 -13.650 -8.502 1.00 79.44 101 GLY A CA 1
ATOM 784 C C . GLY A 1 101 ? -3.903 -13.983 -7.405 1.00 79.44 101 GLY A C 1
ATOM 785 O O . GLY A 1 101 ? -5.058 -14.273 -7.709 1.00 79.44 101 GLY A O 1
ATOM 786 N N . GLN A 1 102 ? -3.497 -13.948 -6.136 1.00 85.81 102 GLN A N 1
ATOM 787 C CA . GLN A 1 102 ? -4.395 -14.187 -5.012 1.00 85.81 102 GLN A CA 1
ATOM 788 C C . GLN A 1 102 ? -5.459 -13.086 -4.901 1.00 85.81 102 GLN A C 1
ATOM 790 O O . GLN A 1 102 ? -5.181 -11.902 -5.099 1.00 85.81 102 GLN A O 1
ATOM 795 N N . SER A 1 103 ? -6.695 -13.482 -4.594 1.00 87.06 103 SER A N 1
ATOM 796 C CA . SER A 1 103 ? -7.800 -12.549 -4.345 1.00 87.06 103 SER A CA 1
ATOM 797 C C . SER A 1 103 ? -7.674 -11.887 -2.980 1.00 87.06 103 SER A C 1
ATOM 799 O O . SER A 1 103 ? -7.252 -12.531 -2.023 1.00 87.06 103 SER A O 1
ATOM 801 N N . ALA A 1 104 ? -8.064 -10.612 -2.894 1.00 87.25 104 ALA A N 1
ATOM 802 C CA . ALA A 1 104 ? -8.160 -9.924 -1.612 1.00 87.25 104 ALA A CA 1
ATOM 803 C C . ALA A 1 104 ? -9.100 -10.703 -0.674 1.00 87.25 104 ALA A C 1
ATOM 805 O O . ALA A 1 104 ? -10.148 -11.183 -1.127 1.00 87.25 104 ALA A O 1
ATOM 806 N N . PRO A 1 105 ? -8.740 -10.848 0.611 1.00 88.12 105 PRO A N 1
ATOM 807 C CA . PRO A 1 105 ? -9.580 -11.563 1.556 1.00 88.12 105 PRO A CA 1
ATOM 808 C C . PRO A 1 105 ? -10.901 -10.808 1.757 1.00 88.12 105 PRO A C 1
ATOM 810 O O . PRO A 1 105 ? -10.970 -9.591 1.576 1.00 88.12 105 PRO A O 1
ATOM 813 N N . ARG A 1 106 ? -11.966 -11.531 2.123 1.00 90.12 106 ARG A N 1
ATOM 814 C CA . ARG A 1 106 ? -13.277 -10.916 2.411 1.00 90.12 106 ARG A CA 1
ATOM 815 C C . ARG A 1 106 ? -13.263 -10.096 3.701 1.00 90.12 106 ARG A C 1
ATOM 817 O O . ARG A 1 106 ? -14.031 -9.149 3.803 1.00 90.12 106 ARG A O 1
ATOM 824 N N . GLN A 1 107 ? -12.396 -10.472 4.638 1.00 92.56 107 GLN A N 1
ATOM 825 C CA . GLN A 1 107 ? -12.183 -9.846 5.940 1.00 92.56 107 GLN A CA 1
ATOM 826 C C . GLN A 1 107 ? -10.702 -9.973 6.297 1.00 92.56 107 GLN A C 1
ATOM 828 O O . GLN A 1 107 ? -10.052 -10.930 5.867 1.00 92.56 107 GLN A O 1
ATOM 833 N N . PHE A 1 108 ? -10.161 -9.036 7.068 1.00 93.69 108 PHE A N 1
ATOM 834 C CA . PHE A 1 108 ? -8.792 -9.158 7.564 1.00 93.69 108 PHE A CA 1
ATOM 835 C C . PHE A 1 108 ? -8.754 -10.036 8.818 1.00 93.69 108 PHE A C 1
ATOM 837 O O . PHE A 1 108 ? -9.607 -9.915 9.691 1.00 93.69 108 PHE A O 1
ATOM 844 N N . SER A 1 109 ? -7.775 -10.938 8.900 1.00 90.88 109 SER A N 1
ATOM 845 C CA . SER A 1 109 ? -7.622 -11.871 10.028 1.00 90.88 109 SER A CA 1
ATOM 846 C C . SER A 1 109 ? -6.842 -11.284 11.208 1.00 90.88 109 SER A C 1
ATOM 848 O O . SER A 1 109 ? -6.745 -11.912 12.261 1.00 90.88 109 SER A O 1
ATOM 850 N N . ASP A 1 110 ? -6.274 -10.092 11.036 1.00 91.75 110 ASP A N 1
ATOM 851 C CA . ASP A 1 110 ? -5.499 -9.403 12.056 1.00 91.75 110 ASP A CA 1
ATOM 852 C C . ASP A 1 110 ? -6.404 -8.882 13.180 1.00 91.75 110 ASP A C 1
ATOM 854 O O . ASP A 1 110 ? -7.293 -8.059 12.961 1.00 91.75 110 ASP A O 1
ATOM 858 N N . ALA A 1 111 ? -6.139 -9.325 14.410 1.00 91.19 111 ALA A N 1
ATOM 859 C CA . ALA A 1 111 ? -6.876 -8.894 15.594 1.00 91.19 111 ALA A CA 1
ATOM 860 C C . ALA A 1 111 ? -6.780 -7.374 15.833 1.00 91.19 111 ALA A C 1
ATOM 862 O O . ALA A 1 111 ? -7.712 -6.777 16.374 1.00 91.19 111 ALA A O 1
ATOM 863 N N . MET A 1 112 ? -5.697 -6.721 15.396 1.00 92.50 112 MET A N 1
ATOM 864 C CA . MET A 1 112 ? -5.555 -5.261 15.482 1.00 92.50 112 MET A CA 1
ATOM 865 C C . MET A 1 112 ? -6.463 -4.510 14.499 1.00 92.50 112 MET A C 1
ATOM 867 O O . MET A 1 112 ? -6.638 -3.301 14.636 1.00 92.50 112 MET A O 1
ATOM 871 N N . LEU A 1 113 ? -7.071 -5.216 13.541 1.00 94.25 113 LEU A N 1
ATOM 872 C CA . LEU A 1 113 ? -8.060 -4.697 12.593 1.00 94.25 113 LEU A CA 1
ATOM 873 C C . LEU A 1 113 ? -9.492 -5.096 12.978 1.00 94.25 113 LEU A C 1
ATOM 875 O O . LEU A 1 113 ? -10.422 -4.934 12.187 1.00 94.25 113 LEU A O 1
ATOM 879 N N . THR A 1 114 ? -9.682 -5.559 14.215 1.00 92.88 114 THR A N 1
ATOM 880 C CA . THR A 1 114 ? -10.985 -5.840 14.825 1.00 92.88 114 THR A CA 1
ATOM 881 C C . THR A 1 114 ? -11.159 -5.010 16.092 1.00 92.88 1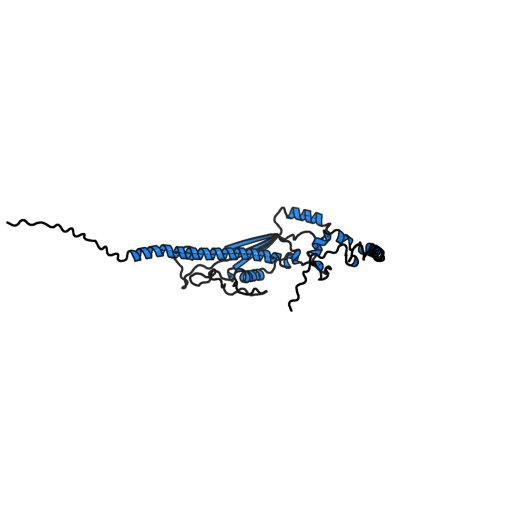14 THR A C 1
ATOM 883 O O . THR A 1 114 ? -10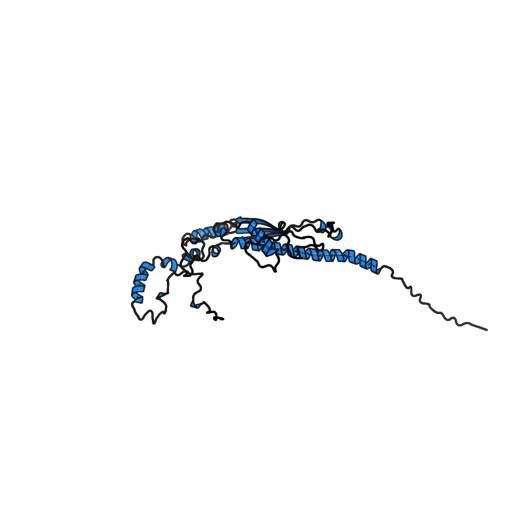.217 -4.822 16.858 1.00 92.88 114 THR A O 1
ATOM 886 N N . THR A 1 115 ? -12.353 -4.481 16.332 1.00 88.94 115 THR A N 1
ATOM 887 C CA . THR A 1 115 ? -12.655 -3.742 17.560 1.00 88.94 115 THR A CA 1
ATOM 888 C C . THR A 1 115 ? -12.758 -4.702 18.746 1.00 88.94 115 THR A C 1
ATOM 890 O O . THR A 1 115 ? -13.013 -5.897 18.588 1.00 88.94 115 THR A O 1
ATOM 893 N N . PHE A 1 116 ? -12.647 -4.183 19.969 1.00 85.69 116 PHE A N 1
ATOM 894 C CA . PHE A 1 116 ? -12.871 -4.974 21.188 1.00 85.69 116 PHE A CA 1
ATOM 895 C C . PHE A 1 116 ? -14.300 -5.545 21.300 1.00 85.69 116 PHE A C 1
ATOM 897 O O . PHE A 1 116 ? -14.529 -6.479 22.064 1.00 85.69 116 PHE A O 1
ATOM 904 N N . ALA A 1 117 ? -15.261 -5.005 20.542 1.00 85.62 117 ALA A N 1
ATOM 905 C CA . ALA A 1 117 ? -16.624 -5.526 20.443 1.00 85.62 117 ALA A CA 1
ATOM 906 C C . ALA A 1 117 ? -16.761 -6.691 19.439 1.00 85.62 117 ALA A C 1
ATOM 908 O O . ALA A 1 117 ? -17.844 -7.265 19.320 1.00 85.62 117 ALA A O 1
ATOM 909 N N . GLY A 1 118 ? -15.680 -7.050 18.735 1.00 87.12 118 GLY A N 1
ATOM 910 C CA . GLY A 1 118 ? -15.651 -8.105 17.719 1.00 87.12 118 GLY A CA 1
ATOM 911 C C . GLY A 1 118 ? -16.115 -7.658 16.330 1.00 87.12 118 GLY A C 1
ATOM 912 O O . GLY A 1 118 ? -16.312 -8.504 15.463 1.00 87.12 118 GLY A O 1
ATOM 913 N N . ASN A 1 119 ? -16.293 -6.352 16.112 1.00 90.44 119 ASN A N 1
ATOM 914 C CA . ASN A 1 119 ? -16.633 -5.792 14.805 1.00 90.44 119 ASN A CA 1
ATOM 915 C C . ASN A 1 119 ? -15.354 -5.551 13.985 1.00 90.44 119 ASN A C 1
ATOM 917 O O . ASN A 1 119 ? -14.285 -5.332 14.549 1.00 90.44 119 ASN A O 1
ATOM 921 N N . GLU A 1 120 ? -15.437 -5.555 12.655 1.00 93.06 120 GLU A N 1
ATOM 922 C CA . GLU A 1 120 ? -14.293 -5.190 11.808 1.00 93.06 120 GLU A CA 1
ATOM 923 C C . GLU A 1 120 ? -13.972 -3.699 11.984 1.00 93.06 120 GLU A C 1
ATOM 925 O O . GLU A 1 120 ? -14.811 -2.848 11.691 1.00 93.06 120 GLU A O 1
ATOM 930 N N . LEU A 1 121 ? -12.761 -3.381 12.452 1.00 94.12 121 LEU A N 1
ATOM 931 C CA . LEU A 1 121 ? -12.286 -1.999 12.538 1.00 94.12 121 LEU A CA 1
ATOM 932 C C . LEU A 1 121 ? -11.916 -1.479 11.150 1.00 94.12 121 LEU A C 1
ATOM 934 O O . LEU A 1 121 ? -12.162 -0.321 10.849 1.00 94.12 121 LEU A O 1
ATOM 938 N N . LEU A 1 122 ? -11.327 -2.314 10.294 1.00 95.81 122 LEU A N 1
ATOM 939 C CA . LEU A 1 122 ? -10.970 -1.941 8.930 1.00 95.81 122 LEU A CA 1
ATOM 940 C C . LEU A 1 122 ? -11.427 -3.032 7.969 1.00 95.81 122 LEU A C 1
ATOM 942 O O . LEU A 1 122 ? -11.005 -4.179 8.080 1.00 95.81 122 LEU A O 1
ATOM 946 N N . LYS A 1 123 ? -12.260 -2.664 6.994 1.00 95.31 123 LYS A N 1
ATOM 947 C CA . LYS A 1 123 ? -12.708 -3.591 5.950 1.00 95.31 123 LYS A CA 1
ATOM 948 C C . LYS A 1 123 ? -11.764 -3.573 4.747 1.00 95.31 123 LYS A C 1
ATOM 950 O O . LYS A 1 123 ? -11.215 -2.515 4.422 1.00 95.31 123 LYS A O 1
ATOM 955 N N . PRO A 1 124 ? -11.629 -4.682 3.997 1.00 94.62 124 PRO A N 1
ATOM 956 C CA . PRO A 1 124 ? -10.761 -4.722 2.823 1.00 94.62 124 PRO A CA 1
ATOM 957 C C . PRO A 1 124 ? -11.068 -3.660 1.769 1.00 94.62 124 PRO A C 1
ATOM 959 O O . PRO A 1 124 ? -10.158 -3.012 1.257 1.00 94.62 124 PRO A O 1
ATOM 962 N N . ASN A 1 125 ? -12.345 -3.417 1.479 1.00 94.50 125 ASN A N 1
ATOM 963 C CA . ASN A 1 125 ? -12.779 -2.390 0.529 1.00 94.50 125 ASN A CA 1
ATOM 964 C C . ASN A 1 125 ? -12.529 -0.947 1.010 1.00 94.50 125 ASN A C 1
ATOM 966 O O . ASN A 1 125 ? -12.548 -0.033 0.189 1.00 94.50 125 ASN A O 1
ATOM 970 N N . ALA A 1 126 ? -12.274 -0.738 2.304 1.00 95.50 126 ALA A N 1
ATOM 971 C CA . ALA A 1 126 ? -11.938 0.567 2.865 1.00 95.50 126 ALA A CA 1
ATOM 972 C C . ALA A 1 126 ? -10.450 0.931 2.698 1.00 95.50 126 ALA A C 1
ATOM 974 O O . ALA A 1 126 ? -10.070 2.081 2.928 1.00 95.50 126 ALA A O 1
ATOM 975 N N . VAL A 1 127 ? -9.614 -0.023 2.267 1.00 96.75 127 VAL A N 1
ATOM 976 C CA . VAL A 1 127 ? -8.225 0.216 1.852 1.00 96.75 127 VAL A CA 1
ATOM 977 C C . VAL A 1 127 ? -8.197 0.493 0.354 1.00 96.75 127 VAL A C 1
ATOM 979 O O . VAL A 1 127 ? -8.520 -0.390 -0.443 1.00 96.75 127 VAL A O 1
ATOM 982 N N . THR A 1 128 ? -7.808 1.702 -0.044 1.00 96.94 128 THR A N 1
ATOM 983 C CA . THR A 1 128 ? -7.835 2.149 -1.447 1.00 96.94 128 THR A CA 1
ATOM 984 C C . THR A 1 128 ? -6.534 2.832 -1.845 1.00 96.94 128 THR A C 1
ATOM 986 O O . THR A 1 128 ? -5.934 3.562 -1.059 1.00 96.94 128 THR A O 1
ATOM 989 N N . LEU A 1 129 ? -6.098 2.620 -3.083 1.00 96.44 129 LEU A N 1
ATOM 990 C CA . LEU A 1 129 ? -4.934 3.288 -3.661 1.00 96.44 129 LEU A CA 1
ATOM 991 C C . LEU A 1 129 ? -5.415 4.540 -4.406 1.00 96.44 129 LEU A C 1
ATOM 993 O O . LEU A 1 129 ? -5.679 4.452 -5.594 1.00 96.44 129 LEU A O 1
ATOM 997 N N . GLN A 1 130 ? -5.611 5.679 -3.735 1.00 93.06 130 GLN A N 1
ATOM 998 C CA . GLN A 1 130 ? -6.243 6.865 -4.337 1.00 93.06 130 GLN A CA 1
ATOM 999 C C . GLN A 1 130 ? -5.417 7.512 -5.448 1.00 93.06 130 GLN A C 1
ATOM 1001 O O . GLN A 1 130 ? -5.923 7.686 -6.563 1.00 93.06 130 GLN A O 1
ATOM 1006 N N . VAL A 1 131 ? -4.168 7.871 -5.150 1.00 93.06 131 VAL A N 1
ATOM 1007 C CA . VAL A 1 131 ? -3.249 8.456 -6.129 1.00 93.06 131 VAL A CA 1
ATOM 1008 C C . VAL A 1 131 ? -2.317 7.358 -6.593 1.00 93.06 131 VAL A C 1
ATOM 1010 O O . VAL A 1 131 ? -1.621 6.746 -5.791 1.00 93.06 131 VAL A O 1
ATOM 1013 N N . TYR A 1 132 ? -2.303 7.106 -7.895 1.00 92.75 132 TYR A N 1
ATOM 1014 C CA . TYR A 1 132 ? -1.348 6.202 -8.512 1.00 92.75 132 TYR A CA 1
ATOM 1015 C C . TYR A 1 132 ? -1.023 6.722 -9.897 1.00 92.75 132 TYR A C 1
ATOM 1017 O O . TYR A 1 132 ? -1.798 6.540 -10.837 1.00 92.75 132 TYR A O 1
ATOM 1025 N N . LYS A 1 133 ? 0.064 7.485 -9.982 1.00 91.31 133 LYS A N 1
ATOM 1026 C CA . LYS A 1 133 ? 0.421 8.213 -11.197 1.00 91.31 133 LYS A CA 1
ATOM 1027 C C . LYS A 1 133 ? 1.921 8.283 -11.400 1.00 91.31 133 LYS A C 1
ATOM 1029 O O . LYS A 1 133 ? 2.703 8.185 -10.455 1.00 91.31 133 LYS A O 1
ATOM 1034 N N . GLN A 1 134 ? 2.271 8.439 -12.665 1.00 87.69 134 GLN A N 1
ATOM 1035 C CA . GLN A 1 134 ? 3.623 8.559 -13.157 1.00 87.69 134 GLN A CA 1
ATOM 1036 C C . GLN A 1 134 ? 3.723 9.903 -13.881 1.00 87.69 134 GLN A C 1
ATOM 1038 O O . GLN A 1 134 ? 2.942 10.174 -14.794 1.00 87.69 134 GLN A O 1
ATOM 1043 N N . GLU A 1 135 ? 4.642 10.756 -13.449 1.00 85.75 135 GLU A N 1
ATOM 1044 C CA . GLU A 1 135 ? 4.794 12.120 -13.961 1.00 85.75 135 GLU A CA 1
ATOM 1045 C C . GLU A 1 135 ? 6.268 12.437 -14.233 1.00 85.75 135 GLU A C 1
ATOM 1047 O O . GLU A 1 135 ? 7.181 11.727 -13.802 1.00 85.75 135 GLU A O 1
ATOM 1052 N N . SER A 1 136 ? 6.507 13.515 -14.975 1.00 76.88 136 SER A N 1
ATOM 1053 C CA . SER A 1 136 ? 7.841 14.105 -15.077 1.00 76.88 136 SER A CA 1
ATOM 1054 C C . SER A 1 136 ? 8.216 14.787 -13.762 1.00 76.88 136 SER A C 1
ATOM 1056 O O . SER A 1 136 ? 7.354 15.296 -13.042 1.00 76.88 136 SER A O 1
ATOM 1058 N N . SER A 1 137 ? 9.505 14.779 -13.426 1.00 66.88 137 SER A N 1
ATOM 1059 C CA . SER A 1 137 ? 9.999 15.399 -12.196 1.00 66.88 137 SER A CA 1
ATOM 1060 C C . SER A 1 137 ? 9.818 16.922 -12.265 1.00 66.88 137 SER A C 1
ATOM 1062 O O . SER A 1 137 ? 10.392 17.548 -13.152 1.00 66.88 137 SER A O 1
ATOM 1064 N N . PRO A 1 138 ? 9.093 17.572 -11.337 1.00 59.09 138 PRO A N 1
ATOM 1065 C CA . PRO A 1 138 ? 8.912 19.018 -11.376 1.00 59.09 138 PRO A CA 1
ATOM 1066 C C . PRO A 1 138 ? 10.219 19.749 -11.003 1.00 59.09 138 PRO A C 1
ATOM 1068 O O . PRO A 1 138 ? 10.504 19.983 -9.833 1.00 59.09 138 PRO A O 1
ATOM 1071 N N . GLY A 1 139 ? 11.014 20.141 -12.007 1.00 61.38 139 GLY A N 1
ATOM 1072 C CA . GLY A 1 139 ? 12.101 21.130 -11.886 1.00 61.38 139 GLY A CA 1
ATOM 1073 C C . GLY A 1 139 ? 13.524 20.598 -11.621 1.00 61.38 139 GLY A C 1
ATOM 1074 O O . GLY A 1 139 ? 13.707 19.491 -11.129 1.00 61.38 139 GLY A O 1
ATOM 1075 N N . PHE A 1 140 ? 14.521 21.433 -11.991 1.00 51.38 140 PHE A N 1
ATOM 1076 C CA . PHE A 1 140 ? 16.006 21.303 -12.017 1.00 51.38 140 PHE A CA 1
ATOM 1077 C C . PHE A 1 140 ? 16.624 19.993 -12.538 1.00 51.38 140 PHE A C 1
ATOM 1079 O O . PHE A 1 140 ? 17.541 20.056 -13.360 1.00 51.38 140 PHE A O 1
ATOM 1086 N N . LEU A 1 141 ? 16.110 18.832 -12.141 1.00 50.75 141 LEU A N 1
ATOM 1087 C CA . LEU A 1 141 ? 16.474 17.538 -12.703 1.00 50.75 141 LEU A CA 1
ATOM 1088 C C . LEU A 1 141 ? 16.128 17.466 -14.185 1.00 50.75 141 LEU A C 1
ATOM 1090 O O . LEU A 1 141 ? 16.982 17.046 -14.938 1.00 50.75 141 LEU A O 1
ATOM 1094 N N . ASP A 1 142 ? 15.000 18.000 -14.657 1.00 51.84 142 ASP A N 1
ATOM 1095 C CA . ASP A 1 142 ? 14.718 18.044 -16.104 1.00 51.84 142 ASP A CA 1
ATOM 1096 C C . ASP A 1 142 ? 15.764 18.848 -16.896 1.00 51.84 142 ASP A C 1
ATOM 1098 O O . ASP A 1 142 ? 16.098 18.494 -18.025 1.00 51.84 142 ASP A O 1
ATOM 1102 N N . LYS A 1 143 ? 16.350 19.898 -16.300 1.00 54.50 143 LYS A N 1
ATOM 1103 C CA . LYS A 1 143 ? 17.459 20.644 -16.923 1.00 54.50 143 LYS A CA 1
ATOM 1104 C C . LYS A 1 143 ? 18.751 19.821 -16.914 1.00 54.50 143 LYS A C 1
ATOM 1106 O O . LYS A 1 143 ? 19.433 19.774 -17.933 1.00 54.50 143 LYS A O 1
ATOM 1111 N N . GLY A 1 144 ? 19.063 19.146 -15.806 1.00 54.88 144 GLY A N 1
ATOM 1112 C CA . GLY A 1 144 ? 20.217 18.246 -15.693 1.00 54.88 144 GLY A CA 1
ATOM 1113 C C . GLY A 1 144 ? 20.110 17.020 -16.605 1.00 54.88 144 GLY A C 1
ATOM 1114 O O . GLY A 1 144 ? 21.043 16.717 -17.336 1.00 54.88 144 GLY A O 1
ATOM 1115 N N . LEU A 1 145 ? 18.945 16.378 -16.647 1.00 56.09 145 LEU A N 1
ATOM 1116 C CA . LEU A 1 145 ? 18.601 15.247 -17.505 1.00 56.09 145 LEU A CA 1
ATOM 1117 C C . LEU A 1 145 ? 18.543 15.639 -18.979 1.00 56.09 145 LEU A C 1
ATOM 1119 O O . LEU A 1 145 ? 18.929 14.840 -19.822 1.00 56.09 145 LEU A O 1
ATOM 1123 N N . ALA A 1 146 ? 18.134 16.864 -19.318 1.00 56.69 146 ALA A N 1
ATOM 1124 C CA . ALA A 1 146 ? 18.234 17.369 -20.687 1.00 56.69 146 ALA A CA 1
ATOM 1125 C C . ALA A 1 146 ? 19.689 17.641 -21.107 1.00 56.69 146 ALA A C 1
ATOM 1127 O O . ALA A 1 146 ? 20.019 17.478 -22.281 1.00 56.69 146 ALA A O 1
ATOM 1128 N N . ILE A 1 147 ? 20.562 18.049 -20.179 1.00 55.59 147 ILE A N 1
ATOM 1129 C CA . ILE A 1 147 ? 22.002 18.225 -20.432 1.00 55.59 147 ILE A CA 1
ATOM 1130 C C . ILE A 1 147 ? 22.682 16.859 -20.572 1.00 55.59 147 ILE A C 1
ATOM 1132 O O . ILE A 1 147 ? 23.377 16.641 -21.563 1.00 55.59 147 ILE A O 1
ATOM 1136 N N . VAL A 1 148 ? 22.412 15.921 -19.657 1.00 54.50 148 VAL A N 1
ATOM 1137 C CA . VAL A 1 148 ? 22.865 14.525 -19.749 1.00 54.50 148 VAL A CA 1
ATOM 1138 C C . VAL A 1 148 ? 22.342 13.905 -21.037 1.00 54.50 148 VAL A C 1
ATOM 1140 O O . VAL A 1 148 ? 23.140 13.461 -21.840 1.00 54.50 148 VAL A O 1
ATOM 1143 N N . GLY A 1 149 ? 21.045 14.001 -21.325 1.00 54.22 149 GLY A N 1
ATOM 1144 C CA . GLY A 1 149 ? 20.427 13.508 -22.556 1.00 54.22 149 GLY A CA 1
ATOM 1145 C C . GLY A 1 149 ? 20.952 14.163 -23.839 1.00 54.22 149 GLY A C 1
ATOM 1146 O O . GLY A 1 149 ? 20.817 13.586 -24.912 1.00 54.22 149 GLY A O 1
ATOM 1147 N N . LYS A 1 150 ? 21.563 15.354 -23.779 1.00 55.78 150 LYS A N 1
ATOM 1148 C CA . LYS A 1 150 ? 22.287 15.957 -24.916 1.00 55.78 150 LYS A CA 1
ATOM 1149 C C . LYS A 1 150 ? 23.726 15.450 -25.016 1.00 55.78 150 LYS A C 1
ATOM 1151 O O . LYS A 1 150 ? 24.177 15.203 -26.128 1.00 55.78 150 LYS A O 1
ATOM 1156 N N . ALA A 1 151 ? 24.414 15.271 -23.890 1.00 53.03 151 ALA A N 1
ATOM 1157 C CA . ALA A 1 151 ? 25.768 14.719 -23.826 1.00 53.03 151 ALA A CA 1
ATOM 1158 C C . ALA A 1 151 ? 25.811 13.210 -24.128 1.00 53.03 151 ALA A C 1
ATOM 1160 O O . ALA A 1 151 ? 26.803 12.716 -24.648 1.00 53.03 151 ALA A O 1
ATOM 1161 N N . THR A 1 152 ? 24.726 12.487 -23.847 1.00 50.38 152 THR A N 1
ATOM 1162 C CA . THR A 1 152 ? 24.605 11.045 -24.068 1.00 50.38 152 THR A CA 1
ATOM 1163 C C . THR A 1 152 ? 23.952 10.686 -25.395 1.00 50.38 152 THR A C 1
ATOM 1165 O O . THR A 1 152 ? 24.040 9.540 -25.809 1.00 50.38 152 THR A O 1
ATOM 1168 N N . LYS A 1 153 ? 23.393 11.648 -26.146 1.00 50.56 153 LYS A N 1
ATOM 1169 C CA . LYS A 1 153 ? 22.946 11.419 -27.537 1.00 50.56 153 LYS A CA 1
ATOM 1170 C C . LYS A 1 153 ? 24.060 10.884 -28.446 1.00 50.56 153 LYS A C 1
ATOM 1172 O O . LYS A 1 153 ? 23.758 10.175 -29.400 1.00 50.56 153 LYS A O 1
ATOM 1177 N N . SER A 1 154 ? 25.325 11.205 -28.157 1.00 50.31 154 SER A N 1
ATOM 1178 C CA . SER A 1 154 ? 26.505 10.636 -28.829 1.00 50.31 154 SER A CA 1
ATOM 1179 C C . SER A 1 154 ? 26.977 9.301 -28.230 1.00 50.31 154 SER A C 1
ATOM 1181 O O . SER A 1 154 ? 27.777 8.610 -28.852 1.00 50.31 154 SER A O 1
ATOM 1183 N N . LEU A 1 155 ? 26.473 8.929 -27.051 1.00 48.62 155 LEU A N 1
ATOM 1184 C CA . LEU A 1 155 ? 26.809 7.737 -26.268 1.00 48.62 155 LEU A CA 1
ATOM 1185 C C . LEU A 1 155 ? 25.588 6.806 -26.142 1.00 48.62 155 LEU A C 1
ATOM 1187 O O . LEU A 1 155 ? 25.348 6.249 -25.082 1.00 48.62 155 LEU A O 1
ATOM 1191 N N . GLY A 1 156 ? 24.779 6.632 -27.188 1.00 52.06 156 GLY A N 1
ATOM 1192 C CA . GLY A 1 156 ? 23.670 5.667 -27.161 1.00 52.06 156 GLY A CA 1
ATOM 1193 C C . GLY A 1 156 ? 22.545 5.987 -26.161 1.00 52.06 156 GLY A C 1
ATOM 1194 O O . GLY A 1 156 ? 22.442 7.083 -25.627 1.00 52.06 156 GLY A O 1
ATOM 1195 N N . ASN A 1 157 ? 21.622 5.039 -25.983 1.00 54.72 157 ASN A N 1
ATOM 1196 C CA . ASN A 1 157 ? 20.257 5.212 -25.466 1.00 54.72 157 ASN A CA 1
ATOM 1197 C C . ASN A 1 157 ? 20.153 5.543 -23.951 1.00 54.72 157 ASN A C 1
ATOM 1199 O O . ASN A 1 157 ? 19.542 4.802 -23.186 1.00 54.72 157 ASN A O 1
ATOM 1203 N N . LEU A 1 158 ? 20.746 6.663 -23.529 1.00 55.41 158 LEU A N 1
ATOM 1204 C CA . LEU A 1 158 ? 20.948 7.076 -22.136 1.00 55.41 158 LEU A CA 1
ATOM 1205 C C . LEU A 1 158 ? 20.079 8.245 -21.598 1.00 55.41 158 LEU A C 1
ATOM 1207 O O . LEU A 1 158 ? 20.462 8.809 -20.569 1.00 55.41 158 LEU A O 1
ATOM 1211 N N . PRO A 1 159 ? 18.956 8.703 -22.196 1.00 57.09 159 PRO A N 1
ATOM 1212 C CA . PRO A 1 159 ? 18.057 9.559 -21.435 1.00 57.09 159 PRO A CA 1
ATOM 1213 C C . PRO A 1 159 ? 17.242 8.684 -20.463 1.00 57.09 159 PRO A C 1
ATOM 1215 O O . PRO A 1 159 ? 16.574 7.747 -20.916 1.00 57.09 159 PRO A O 1
ATOM 1218 N N . PRO A 1 160 ? 17.270 8.970 -19.147 1.00 63.19 160 PRO A N 1
ATOM 1219 C CA . PRO A 1 160 ? 16.462 8.235 -18.184 1.00 63.19 160 PRO A CA 1
ATOM 1220 C C . PRO A 1 160 ? 14.973 8.415 -18.466 1.00 63.19 160 PRO A C 1
ATOM 1222 O O . PRO A 1 160 ? 14.566 9.323 -19.200 1.00 63.19 160 PRO A O 1
ATOM 1225 N N . ASN A 1 161 ? 14.147 7.554 -17.871 1.00 66.50 161 ASN A N 1
ATOM 1226 C CA . ASN A 1 161 ? 12.696 7.664 -17.962 1.00 66.50 161 ASN A CA 1
ATOM 1227 C C . ASN A 1 161 ? 12.215 9.099 -17.662 1.00 66.50 161 ASN A C 1
ATOM 1229 O O . ASN A 1 161 ? 12.261 9.566 -16.523 1.00 66.50 161 ASN A O 1
ATOM 1233 N N . THR A 1 162 ? 11.712 9.789 -18.691 1.00 68.75 162 THR A N 1
ATOM 1234 C CA . THR A 1 162 ? 11.261 11.191 -18.595 1.00 68.75 162 THR A CA 1
ATOM 1235 C C . THR A 1 162 ? 10.014 11.360 -17.733 1.00 68.75 162 THR A C 1
ATOM 1237 O O . THR A 1 162 ? 9.694 12.467 -17.299 1.00 68.75 162 THR A O 1
ATOM 1240 N N . LYS A 1 163 ? 9.332 10.251 -17.435 1.00 74.94 163 LYS A N 1
ATOM 1241 C CA . LYS A 1 163 ? 8.255 10.168 -16.457 1.00 74.94 163 LYS A CA 1
ATOM 1242 C C . LYS A 1 163 ? 8.667 9.285 -15.276 1.00 74.94 163 LYS A C 1
ATOM 1244 O O . LYS A 1 163 ? 7.903 8.445 -14.839 1.00 74.94 163 LYS A O 1
ATOM 1249 N N . GLY A 1 164 ? 9.895 9.372 -14.778 1.00 77.56 164 GLY A N 1
ATOM 1250 C CA . GLY A 1 164 ? 10.363 8.487 -13.701 1.00 77.56 164 GLY A CA 1
ATOM 1251 C C . GLY A 1 164 ? 9.707 8.712 -12.330 1.00 77.56 164 GLY A C 1
ATOM 1252 O O . GLY A 1 164 ? 9.944 7.924 -11.417 1.00 77.56 164 GLY A O 1
ATOM 1253 N N . LEU A 1 165 ? 8.918 9.779 -12.139 1.00 86.38 165 LEU A N 1
ATOM 1254 C CA . LEU A 1 165 ? 8.345 10.121 -10.838 1.00 86.38 165 LEU A CA 1
ATOM 1255 C C . LEU A 1 165 ? 7.056 9.330 -10.587 1.00 86.38 165 LEU A C 1
ATOM 1257 O O . LEU A 1 165 ? 5.975 9.705 -11.044 1.00 86.38 165 LEU A O 1
ATOM 1261 N N . VAL A 1 166 ? 7.163 8.244 -9.830 1.00 90.62 166 VAL A N 1
ATOM 1262 C CA . VAL A 1 166 ? 6.028 7.434 -9.385 1.00 90.62 166 VAL A CA 1
ATOM 1263 C C . VAL A 1 166 ? 5.503 7.986 -8.065 1.00 90.62 166 VAL A C 1
ATOM 1265 O O . VAL A 1 166 ? 6.235 8.076 -7.081 1.00 90.62 166 VAL A O 1
ATOM 1268 N N . THR A 1 167 ? 4.213 8.306 -8.020 1.00 94.19 167 THR A N 1
ATOM 1269 C CA . THR A 1 167 ? 3.504 8.690 -6.795 1.00 94.19 167 THR A CA 1
ATOM 1270 C C . THR A 1 167 ? 2.418 7.672 -6.483 1.00 94.19 167 THR A C 1
ATOM 1272 O O . THR A 1 167 ? 1.526 7.451 -7.305 1.00 94.19 167 THR A O 1
ATOM 1275 N N . ALA A 1 168 ? 2.464 7.105 -5.279 1.00 96.88 168 ALA A N 1
ATOM 1276 C CA . ALA A 1 168 ? 1.429 6.234 -4.741 1.00 96.88 168 ALA A CA 1
ATOM 1277 C C . ALA A 1 168 ? 0.891 6.790 -3.416 1.00 96.88 168 ALA A C 1
ATOM 1279 O O . ALA A 1 168 ? 1.667 7.120 -2.519 1.00 96.88 168 ALA A O 1
ATOM 1280 N N . GLU A 1 169 ? -0.428 6.874 -3.281 1.00 97.88 169 GLU A N 1
ATOM 1281 C CA . GLU A 1 169 ? -1.115 7.300 -2.063 1.00 97.88 169 GLU A CA 1
ATOM 1282 C C . GLU A 1 169 ? -2.195 6.297 -1.687 1.00 97.88 169 GLU A C 1
ATOM 1284 O O . GLU A 1 169 ? -3.130 6.055 -2.452 1.00 97.88 169 GLU A O 1
ATOM 1289 N N . VAL A 1 170 ? -2.054 5.710 -0.504 1.00 98.00 170 VAL A N 1
ATOM 1290 C CA . VAL A 1 170 ? -2.983 4.717 0.032 1.00 98.00 170 VAL A CA 1
ATOM 1291 C C . VAL A 1 170 ? -3.773 5.346 1.164 1.00 98.00 170 VAL A C 1
ATOM 1293 O O . VAL A 1 170 ? -3.204 6.039 2.004 1.00 98.00 170 VAL A O 1
ATOM 1296 N N . HIS A 1 171 ? -5.072 5.069 1.179 1.00 98.19 171 HIS A N 1
ATOM 1297 C CA . HIS A 1 171 ? -5.992 5.429 2.246 1.00 98.19 171 HIS A CA 1
ATOM 1298 C C . HIS A 1 171 ? -6.529 4.170 2.909 1.00 98.19 171 HIS A C 1
ATOM 1300 O O . HIS A 1 171 ? -6.951 3.245 2.212 1.00 98.19 171 HIS A O 1
ATOM 1306 N N . ALA A 1 172 ? -6.569 4.169 4.235 1.00 97.62 172 ALA A N 1
ATOM 1307 C CA . ALA A 1 172 ? -7.299 3.210 5.044 1.00 97.62 172 ALA A CA 1
ATOM 1308 C C . ALA A 1 172 ? -8.322 3.979 5.884 1.00 97.62 172 ALA A C 1
ATOM 1310 O O . ALA A 1 172 ? -7.959 4.873 6.652 1.00 97.62 172 ALA A O 1
ATOM 1311 N N . LYS A 1 173 ? -9.601 3.635 5.722 1.00 97.12 173 LYS A N 1
ATOM 1312 C CA . LYS A 1 173 ? -10.721 4.295 6.405 1.00 97.12 173 LYS A CA 1
ATOM 1313 C C . LYS A 1 173 ? -11.378 3.330 7.391 1.00 97.12 173 LYS A C 1
ATOM 1315 O O . LYS A 1 173 ? -12.217 2.537 6.964 1.00 97.12 173 LYS A O 1
ATOM 1320 N N . PRO A 1 174 ? -10.981 3.337 8.672 1.00 95.19 174 PRO A N 1
ATOM 1321 C CA . PRO A 1 174 ? -11.624 2.506 9.672 1.00 95.19 174 PRO A CA 1
ATOM 1322 C C . PRO A 1 174 ? -13.116 2.802 9.813 1.00 95.19 174 PRO A C 1
ATOM 1324 O O . PRO A 1 174 ? -13.583 3.920 9.582 1.00 95.19 174 PRO A O 1
ATOM 1327 N N . GLU A 1 175 ? -13.848 1.776 10.213 1.00 93.38 175 GLU A N 1
ATOM 1328 C CA . GLU A 1 175 ? -15.240 1.864 10.613 1.00 93.38 175 GLU A CA 1
ATOM 1329 C C . GLU A 1 175 ? -15.373 2.599 11.948 1.00 93.38 175 GLU A C 1
ATOM 1331 O O . GLU A 1 175 ? -14.442 2.683 12.752 1.00 93.38 175 GLU A O 1
ATOM 1336 N N . VAL A 1 176 ? -16.570 3.123 12.186 1.00 91.44 176 VAL A N 1
ATOM 1337 C CA . VAL A 1 176 ? -16.920 3.750 13.460 1.00 91.44 176 VAL A CA 1
ATOM 1338 C C . VAL A 1 176 ? -16.965 2.684 14.559 1.00 91.44 176 VAL A C 1
ATOM 1340 O O . VAL A 1 176 ? -17.449 1.570 14.338 1.00 91.44 176 VAL A O 1
ATOM 1343 N N . ILE A 1 177 ? -16.466 3.014 15.752 1.00 89.69 177 ILE A N 1
ATOM 1344 C CA . ILE A 1 177 ? -16.413 2.068 16.869 1.00 89.69 177 ILE A CA 1
ATOM 1345 C C . ILE A 1 177 ? -17.802 1.946 17.496 1.00 89.69 177 ILE A C 1
ATOM 1347 O O . ILE A 1 177 ? -18.273 2.849 18.180 1.00 89.69 177 ILE A O 1
ATOM 1351 N N . LEU A 1 178 ? -18.422 0.786 17.300 1.00 88.88 178 LEU A N 1
ATOM 1352 C CA . LEU A 1 178 ? -19.717 0.440 17.878 1.00 88.88 178 LEU A CA 1
ATOM 1353 C C . LEU A 1 178 ? -19.590 -0.742 18.840 1.00 88.88 178 LEU A C 1
ATOM 1355 O O . LEU A 1 178 ? -18.711 -1.600 18.685 1.00 88.88 178 LEU A O 1
ATOM 1359 N N . GLY A 1 179 ? -20.507 -0.797 19.805 1.00 86.81 179 GLY A N 1
ATOM 1360 C CA . GLY A 1 179 ? -20.716 -1.941 20.679 1.00 86.81 179 GLY A CA 1
ATOM 1361 C C . GLY A 1 179 ? -21.125 -3.198 19.911 1.00 86.81 179 GLY A C 1
ATOM 1362 O O . GLY A 1 179 ? -21.399 -3.180 18.708 1.00 86.81 179 GLY A O 1
ATOM 1363 N N . ARG A 1 180 ? -21.173 -4.331 20.616 1.00 86.88 180 ARG A N 1
ATOM 1364 C CA . ARG A 1 180 ? -21.511 -5.635 20.016 1.00 86.88 180 ARG A CA 1
ATOM 1365 C C . ARG A 1 180 ? -22.947 -5.690 19.481 1.00 86.88 180 ARG A C 1
ATOM 1367 O O . ARG A 1 180 ? -23.244 -6.455 18.573 1.00 86.88 180 ARG A O 1
ATOM 1374 N N . ASP A 1 181 ? -23.824 -4.884 20.058 1.00 85.44 181 ASP A N 1
ATOM 1375 C CA . ASP A 1 181 ? -25.218 -4.678 19.668 1.00 85.44 181 ASP A CA 1
ATOM 1376 C C . ASP A 1 181 ? -25.396 -3.557 18.625 1.00 85.44 181 ASP A C 1
ATOM 1378 O O . ASP A 1 181 ? -26.520 -3.262 18.225 1.00 85.44 181 ASP A O 1
ATOM 1382 N N . GLY A 1 182 ? -24.301 -2.932 18.175 1.00 83.62 182 GLY A N 1
ATOM 1383 C CA . GLY A 1 182 ? -24.321 -1.797 17.253 1.00 83.62 182 GLY A CA 1
ATOM 1384 C C . GLY A 1 182 ? -24.606 -0.451 17.922 1.00 83.62 182 GLY A C 1
ATOM 1385 O O . GLY A 1 182 ? -24.730 0.549 17.217 1.00 83.62 182 GLY A O 1
ATOM 1386 N N . SER A 1 183 ? -24.703 -0.400 19.255 1.00 87.44 183 SER A N 1
ATOM 1387 C CA . SER A 1 183 ? -24.914 0.854 19.978 1.00 87.44 183 SER A CA 1
ATOM 1388 C C . SER A 1 183 ? -23.638 1.716 20.022 1.00 87.44 183 SER A C 1
ATOM 1390 O O . SER A 1 183 ? -22.525 1.176 20.038 1.00 87.44 183 SER A O 1
ATOM 1392 N N . PRO A 1 184 ? -23.762 3.057 20.040 1.00 86.12 184 PRO A N 1
ATOM 1393 C CA . PRO A 1 184 ? -22.635 3.941 20.313 1.00 86.12 184 PRO A CA 1
ATOM 1394 C C . PRO A 1 184 ? -22.077 3.703 21.715 1.00 86.12 184 PRO A C 1
ATOM 1396 O O . PRO A 1 184 ? -22.815 3.425 22.665 1.00 86.12 184 PRO A O 1
ATOM 1399 N N . LEU A 1 185 ? -20.766 3.853 21.862 1.00 87.19 185 LEU A N 1
ATOM 1400 C CA . LEU A 1 185 ? -20.085 3.656 23.133 1.00 87.19 185 LEU A CA 1
ATOM 1401 C C . LEU A 1 185 ? -19.803 5.016 23.758 1.00 87.19 185 LEU A C 1
ATOM 1403 O O . LEU A 1 185 ? -18.709 5.546 23.626 1.00 87.19 185 LEU A O 1
ATOM 1407 N N . ALA A 1 186 ? -20.790 5.551 24.481 1.00 86.19 186 ALA A N 1
ATOM 1408 C CA . ALA A 1 186 ? -20.747 6.906 25.043 1.00 86.19 186 ALA A CA 1
ATOM 1409 C C . ALA A 1 186 ? -19.520 7.190 25.932 1.00 86.19 186 ALA A C 1
ATOM 1411 O O . ALA A 1 186 ? -19.097 8.332 26.066 1.00 86.19 186 ALA A O 1
ATOM 1412 N N . TYR A 1 187 ? -18.915 6.160 26.532 1.00 85.56 187 TYR A N 1
ATOM 1413 C CA . TYR A 1 187 ? -17.687 6.309 27.320 1.00 85.56 187 TYR A CA 1
ATOM 1414 C C . TYR A 1 187 ? -16.426 6.549 26.465 1.00 85.56 187 TYR A C 1
ATOM 1416 O O . TYR A 1 187 ? -15.357 6.797 27.018 1.00 85.56 187 TYR A O 1
ATOM 1424 N N . LEU A 1 188 ? -16.538 6.442 25.139 1.00 85.00 188 LEU A N 1
ATOM 1425 C CA . LEU A 1 188 ? -15.491 6.725 24.158 1.00 85.00 188 LEU A CA 1
ATOM 1426 C C . LEU A 1 188 ? -15.732 8.024 23.383 1.00 85.00 188 LEU A C 1
ATOM 1428 O O . LEU A 1 188 ? -14.942 8.305 22.488 1.00 85.00 188 LEU A O 1
ATOM 1432 N N . ASP A 1 189 ? -16.767 8.809 23.697 1.00 83.56 189 ASP A N 1
ATOM 1433 C CA . ASP A 1 189 ? -17.022 10.109 23.059 1.00 83.56 189 ASP A CA 1
ATOM 1434 C C . ASP A 1 189 ? -15.742 10.978 23.059 1.00 83.56 189 ASP A C 1
ATOM 1436 O O . ASP A 1 189 ? -15.106 11.124 24.111 1.00 83.56 189 ASP A O 1
ATOM 1440 N N . PRO A 1 190 ? -15.290 11.522 21.907 1.00 83.12 190 PRO A N 1
ATOM 1441 C CA . PRO A 1 190 ? -15.928 11.521 20.576 1.00 83.12 190 PRO A CA 1
ATOM 1442 C C . PRO A 1 190 ? -15.460 10.429 19.600 1.00 83.12 190 PRO A C 1
ATOM 1444 O O . PRO A 1 190 ? -15.810 10.446 18.418 1.00 83.12 190 PRO A O 1
ATOM 1447 N N . LEU A 1 191 ? -14.637 9.480 20.042 1.00 81.75 191 LEU A N 1
ATOM 1448 C CA . LEU A 1 191 ? -14.078 8.426 19.185 1.00 81.75 191 LEU A CA 1
ATOM 1449 C C . LEU A 1 191 ? -15.139 7.459 18.640 1.00 81.75 191 LEU A C 1
ATOM 1451 O O . LEU A 1 191 ? -14.908 6.827 17.610 1.00 81.75 191 LEU A O 1
ATOM 1455 N N . ASP A 1 192 ? -16.287 7.346 19.302 1.00 80.38 192 ASP A N 1
ATOM 1456 C CA . ASP A 1 192 ? -17.423 6.512 18.898 1.00 80.38 192 ASP A CA 1
ATOM 1457 C C . ASP A 1 192 ? -18.211 7.075 17.703 1.00 80.38 192 ASP A C 1
ATOM 1459 O O . ASP A 1 192 ? -19.064 6.380 17.161 1.00 80.38 192 ASP A O 1
ATOM 1463 N N . THR A 1 193 ? -17.933 8.308 17.268 1.00 83.12 193 THR A N 1
ATOM 1464 C CA . THR A 1 193 ? -18.593 8.942 16.109 1.00 83.12 193 THR A CA 1
ATOM 1465 C C . THR A 1 193 ? -17.619 9.414 15.029 1.00 83.12 193 THR A C 1
ATOM 1467 O O . THR A 1 193 ? -18.026 9.695 13.895 1.00 83.12 193 THR A O 1
ATOM 1470 N N . MET A 1 194 ? -16.322 9.474 15.336 1.00 85.25 194 MET A N 1
ATOM 1471 C CA . MET A 1 194 ? -15.299 9.929 14.399 1.00 85.25 194 MET A CA 1
ATOM 1472 C C . MET A 1 194 ? -15.076 8.939 13.250 1.00 85.25 194 MET A C 1
ATOM 1474 O O . MET A 1 194 ? -14.731 7.777 13.448 1.00 85.25 194 MET A O 1
ATOM 1478 N N . LYS A 1 195 ? -15.182 9.445 12.016 1.00 89.38 195 LYS A N 1
ATOM 1479 C CA . LYS A 1 195 ? -14.714 8.748 10.811 1.00 89.38 195 LYS A CA 1
ATOM 1480 C C . LYS A 1 195 ? -13.291 9.180 10.500 1.00 89.38 195 LYS A C 1
ATOM 1482 O O . LYS A 1 195 ? -13.067 10.297 10.036 1.00 89.38 195 LYS A O 1
ATOM 1487 N N . LEU A 1 196 ? -12.340 8.296 10.768 1.00 93.00 196 LEU A N 1
ATOM 1488 C CA . LEU A 1 196 ? -10.928 8.549 10.513 1.00 93.00 196 LEU A CA 1
ATOM 1489 C C . LEU A 1 196 ? -10.550 8.158 9.076 1.00 93.00 196 LEU A C 1
ATOM 1491 O O . LEU A 1 196 ? -11.092 7.212 8.506 1.00 93.00 196 LEU A O 1
ATOM 1495 N N . ASP A 1 197 ? -9.592 8.883 8.503 1.00 96.12 197 ASP A N 1
ATOM 1496 C CA . ASP A 1 197 ? -8.965 8.565 7.219 1.00 96.12 197 ASP A CA 1
ATOM 1497 C C . ASP A 1 197 ? -7.447 8.621 7.398 1.00 96.12 197 ASP A C 1
ATOM 1499 O O . ASP A 1 197 ? -6.865 9.689 7.606 1.00 96.12 197 ASP A O 1
ATOM 1503 N N . PHE A 1 198 ? -6.809 7.453 7.373 1.00 96.94 198 PHE A N 1
ATOM 1504 C CA . PHE A 1 198 ? -5.361 7.346 7.420 1.00 96.94 198 PHE A CA 1
ATOM 1505 C C . PHE A 1 198 ? -4.841 7.320 5.993 1.00 96.94 198 PHE A C 1
ATOM 1507 O O . PHE A 1 198 ? -5.054 6.343 5.279 1.00 96.94 198 PHE A O 1
ATOM 1514 N N . SER A 1 199 ? -4.122 8.367 5.594 1.00 97.25 199 SER A N 1
ATOM 1515 C CA . SER A 1 199 ? -3.455 8.417 4.298 1.00 97.25 199 SER A CA 1
ATOM 1516 C C . SER A 1 199 ? -1.937 8.336 4.436 1.00 97.25 199 SER A C 1
ATOM 1518 O O . SER A 1 199 ? -1.327 8.816 5.398 1.00 97.25 199 SER A O 1
ATOM 1520 N N . SER A 1 200 ? -1.298 7.702 3.457 1.00 97.75 200 SER A N 1
ATOM 1521 C CA . SER A 1 200 ? 0.148 7.753 3.294 1.00 97.75 200 SER A CA 1
ATOM 1522 C C . SER A 1 200 ? 0.513 7.873 1.831 1.00 97.75 200 SER A C 1
ATOM 1524 O O . SER A 1 200 ? -0.000 7.139 0.990 1.00 97.75 200 SER A O 1
ATOM 1526 N N . LYS A 1 201 ? 1.446 8.781 1.550 1.00 97.50 201 LYS A N 1
ATOM 1527 C CA . LYS A 1 201 ? 1.947 9.080 0.218 1.00 97.50 201 LYS A CA 1
ATOM 1528 C C . LYS A 1 201 ? 3.429 8.748 0.132 1.00 97.50 201 LYS A C 1
ATOM 1530 O O . LYS A 1 201 ? 4.219 9.192 0.962 1.00 97.50 201 LYS A O 1
ATOM 1535 N N . THR A 1 202 ? 3.802 7.987 -0.888 1.00 96.56 202 THR A N 1
ATOM 1536 C CA . THR A 1 202 ? 5.193 7.707 -1.247 1.00 96.56 202 THR A CA 1
ATOM 1537 C C . THR A 1 202 ? 5.448 8.205 -2.661 1.00 96.56 202 THR A C 1
ATOM 1539 O O . THR A 1 202 ? 4.654 7.957 -3.568 1.00 96.56 202 THR A O 1
ATOM 1542 N N . VAL A 1 203 ? 6.561 8.913 -2.836 1.00 92.81 203 VAL A N 1
ATOM 1543 C CA . VAL A 1 203 ? 7.033 9.396 -4.133 1.00 92.81 203 VAL A CA 1
ATOM 1544 C C . VAL A 1 203 ? 8.423 8.821 -4.363 1.00 92.81 203 VAL A C 1
ATOM 1546 O O . VAL A 1 203 ? 9.298 8.983 -3.514 1.00 92.81 203 VAL A O 1
ATOM 1549 N N . LEU A 1 204 ? 8.612 8.138 -5.486 1.00 89.06 204 LEU A N 1
ATOM 1550 C CA . LEU A 1 204 ? 9.889 7.571 -5.903 1.00 89.06 204 LEU A CA 1
ATOM 1551 C C . LEU A 1 204 ? 10.248 8.130 -7.274 1.00 89.06 204 LEU A C 1
ATOM 1553 O O . LEU A 1 204 ? 9.411 8.157 -8.172 1.00 89.06 204 LEU A O 1
ATOM 1557 N N . LEU A 1 205 ? 11.498 8.551 -7.435 1.00 85.06 205 LEU A N 1
ATOM 1558 C CA . LEU A 1 205 ? 12.076 8.782 -8.751 1.00 85.06 205 LEU A CA 1
ATOM 1559 C C . LEU A 1 205 ? 12.790 7.496 -9.161 1.00 85.06 205 LEU A C 1
ATOM 1561 O O . LEU A 1 205 ? 13.766 7.109 -8.520 1.00 85.06 205 LEU A O 1
ATOM 1565 N N . ALA A 1 206 ? 12.281 6.827 -10.189 1.00 77.69 206 ALA A N 1
ATOM 1566 C CA . ALA A 1 206 ? 12.790 5.541 -10.633 1.00 77.69 206 ALA A CA 1
ATOM 1567 C C . ALA A 1 206 ? 13.036 5.516 -12.140 1.00 77.69 206 ALA A C 1
ATOM 1569 O O . ALA A 1 206 ? 12.247 6.039 -12.932 1.00 77.69 206 ALA A O 1
ATOM 1570 N N . ASP A 1 207 ? 14.118 4.842 -12.521 1.00 74.56 207 ASP A N 1
ATOM 1571 C CA . ASP A 1 207 ? 14.392 4.456 -13.897 1.00 74.56 207 ASP A CA 1
ATOM 1572 C C . ASP A 1 207 ? 14.377 2.930 -14.012 1.00 74.56 207 ASP A C 1
ATOM 1574 O O . ASP A 1 207 ? 14.870 2.221 -13.136 1.00 74.56 207 ASP A O 1
ATOM 1578 N N . ALA A 1 208 ? 13.775 2.425 -15.082 1.00 66.75 208 ALA A N 1
ATOM 1579 C CA . ALA A 1 208 ? 13.375 1.026 -15.220 1.00 66.75 208 ALA A CA 1
ATOM 1580 C C . ALA A 1 208 ? 14.416 0.158 -15.954 1.00 66.75 208 ALA A C 1
ATOM 1582 O O . ALA A 1 208 ? 14.062 -0.887 -16.493 1.00 66.75 208 ALA A O 1
ATOM 1583 N N . TRP A 1 209 ? 15.678 0.589 -16.023 1.00 67.38 209 TRP A N 1
ATOM 1584 C CA . TRP A 1 209 ? 16.751 -0.111 -16.742 1.00 67.38 209 TRP A CA 1
ATOM 1585 C C . TRP A 1 209 ? 16.908 -1.600 -16.367 1.00 67.38 209 TRP A C 1
ATOM 1587 O O . TRP A 1 209 ? 17.027 -2.445 -17.249 1.00 67.38 209 TRP A O 1
ATOM 1597 N N . ASP A 1 210 ? 16.784 -1.962 -15.088 1.00 61.97 210 ASP A N 1
ATOM 1598 C CA . ASP A 1 210 ? 16.831 -3.370 -14.654 1.00 61.97 210 ASP A CA 1
ATOM 1599 C C . ASP A 1 210 ? 15.509 -4.135 -14.897 1.00 61.97 210 ASP A C 1
ATOM 1601 O O . ASP A 1 210 ? 15.496 -5.336 -15.158 1.00 61.97 210 ASP A O 1
ATOM 1605 N N . ALA A 1 211 ? 14.363 -3.442 -14.936 1.00 65.06 211 ALA A N 1
ATOM 1606 C CA . ALA A 1 211 ? 13.069 -4.075 -15.225 1.00 65.06 211 ALA A CA 1
ATOM 1607 C C . ALA A 1 211 ? 12.982 -4.621 -16.669 1.00 65.06 211 ALA A C 1
ATOM 1609 O O . ALA A 1 211 ? 12.162 -5.497 -16.960 1.00 65.06 211 ALA A O 1
ATOM 1610 N N . ALA A 1 212 ? 13.837 -4.135 -17.576 1.00 72.06 212 ALA A N 1
ATOM 1611 C CA . ALA A 1 212 ? 14.009 -4.680 -18.923 1.00 72.06 212 ALA A CA 1
ATOM 1612 C C . ALA A 1 212 ? 14.758 -6.026 -18.945 1.00 72.06 212 ALA A C 1
ATOM 1614 O O . ALA A 1 212 ? 14.686 -6.738 -19.951 1.00 72.06 212 ALA A O 1
ATOM 1615 N N . GLY A 1 213 ? 15.431 -6.381 -17.846 1.00 76.44 213 GLY A N 1
ATOM 1616 C CA . GLY A 1 213 ? 16.349 -7.510 -17.728 1.00 76.44 213 GLY A CA 1
ATOM 1617 C C . GLY A 1 213 ? 17.741 -7.214 -18.298 1.00 76.44 213 GLY A C 1
ATOM 1618 O O . GLY A 1 213 ? 17.979 -6.166 -18.907 1.00 76.44 213 GLY A O 1
ATOM 1619 N N . GLY A 1 214 ? 18.651 -8.183 -18.158 1.00 78.31 214 GLY A N 1
ATOM 1620 C CA . GLY A 1 214 ? 20.036 -8.075 -18.633 1.00 78.31 214 GLY A CA 1
ATOM 1621 C C . GLY A 1 214 ? 20.183 -7.780 -20.123 1.00 78.31 214 GLY A C 1
ATOM 1622 O O . GLY A 1 214 ? 21.115 -7.099 -20.542 1.00 78.31 214 GLY A O 1
ATOM 1623 N N . GLY A 1 215 ? 19.218 -8.224 -20.938 1.00 77.25 215 GLY A N 1
ATOM 1624 C CA . GLY A 1 215 ? 19.271 -8.103 -22.398 1.00 77.25 215 GLY A CA 1
ATOM 1625 C C . GLY A 1 215 ? 20.195 -9.116 -23.064 1.00 77.25 215 GLY A C 1
ATOM 1626 O O . GLY A 1 215 ? 20.622 -8.894 -24.198 1.00 77.25 215 GLY A O 1
ATOM 1627 N N . GLU A 1 216 ? 20.486 -10.213 -22.368 1.00 79.88 216 GLU A N 1
ATOM 1628 C CA . GLU A 1 216 ? 21.441 -11.240 -22.771 1.00 79.88 216 GLU A CA 1
ATOM 1629 C C . GLU A 1 216 ? 20.883 -12.644 -22.602 1.00 79.88 216 GLU A C 1
ATOM 1631 O O . GLU A 1 216 ? 20.055 -12.909 -21.728 1.00 79.88 216 GLU A O 1
ATOM 1636 N N . ASP A 1 217 ? 21.338 -13.542 -23.469 1.00 77.88 217 ASP A N 1
ATOM 1637 C CA . ASP A 1 217 ? 21.104 -14.967 -23.344 1.00 77.88 217 ASP A CA 1
ATOM 1638 C C . ASP A 1 217 ? 22.048 -15.595 -22.303 1.00 77.88 217 ASP A C 1
ATOM 1640 O O . ASP A 1 217 ? 22.921 -14.948 -21.724 1.00 77.88 217 ASP A O 1
ATOM 1644 N N . ARG A 1 218 ? 21.891 -16.901 -22.070 1.00 71.38 218 ARG A N 1
ATOM 1645 C CA . ARG A 1 218 ? 22.707 -17.650 -21.096 1.00 71.38 218 ARG A CA 1
ATOM 1646 C C . ARG A 1 218 ? 24.206 -1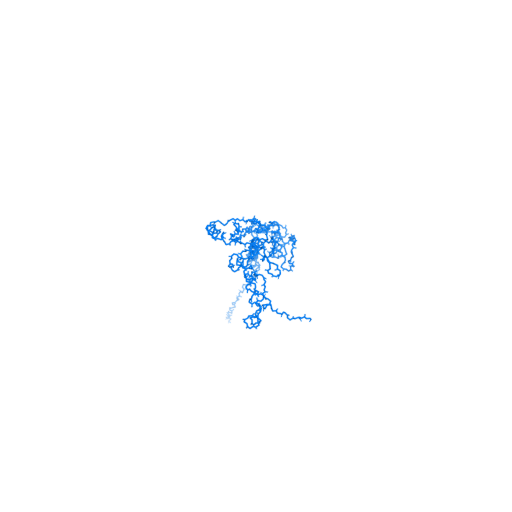7.669 -21.416 1.00 71.38 218 ARG A C 1
ATOM 1648 O O . ARG A 1 218 ? 24.991 -18.042 -20.552 1.00 71.38 218 ARG A O 1
ATOM 1655 N N . ASN A 1 219 ? 24.588 -17.300 -22.634 1.00 68.88 219 ASN A N 1
ATOM 1656 C CA . ASN A 1 219 ? 25.968 -17.275 -23.100 1.00 68.88 219 ASN A CA 1
ATOM 1657 C C . ASN A 1 219 ? 26.550 -15.846 -23.094 1.00 68.88 219 ASN A C 1
ATOM 1659 O O . ASN A 1 219 ? 27.670 -15.648 -23.567 1.00 68.88 219 ASN A O 1
ATOM 1663 N N . GLY A 1 220 ? 25.809 -14.852 -22.582 1.00 68.44 220 GLY A N 1
ATOM 1664 C CA . GLY A 1 220 ? 26.216 -13.442 -22.564 1.00 68.44 220 GLY A CA 1
ATOM 1665 C C . GLY A 1 220 ? 26.087 -12.745 -23.924 1.00 68.44 220 GLY A C 1
ATOM 1666 O O . GLY A 1 220 ? 26.649 -11.665 -24.132 1.00 68.44 220 GLY A O 1
ATOM 1667 N N . LYS A 1 221 ? 25.374 -13.347 -24.888 1.00 74.12 221 LYS A N 1
ATOM 1668 C CA . LYS A 1 221 ? 25.100 -12.721 -26.187 1.00 74.12 221 LYS A CA 1
ATOM 1669 C C . LYS A 1 221 ? 23.823 -11.901 -26.105 1.00 74.12 221 LYS A C 1
ATOM 1671 O O . LYS A 1 221 ? 22.853 -12.297 -25.471 1.00 74.12 221 LYS A O 1
ATOM 1676 N N . GLY A 1 222 ? 23.808 -10.750 -26.769 1.00 75.75 222 GLY A N 1
ATOM 1677 C CA . GLY A 1 222 ? 22.640 -9.872 -26.777 1.00 75.75 222 GLY A CA 1
ATOM 1678 C C . GLY A 1 222 ? 21.426 -10.546 -27.399 1.00 75.75 222 GLY A C 1
ATOM 1679 O O . GLY A 1 222 ? 21.525 -11.131 -28.476 1.00 75.75 222 GLY A O 1
ATOM 1680 N N . ILE A 1 223 ? 20.274 -10.424 -26.746 1.00 78.50 223 ILE A N 1
ATOM 1681 C CA . ILE A 1 223 ? 19.013 -10.962 -27.263 1.00 78.50 223 ILE A CA 1
ATOM 1682 C C . ILE A 1 223 ? 18.463 -10.023 -28.345 1.00 78.50 223 ILE A C 1
ATOM 1684 O O . ILE A 1 223 ? 18.271 -8.828 -28.115 1.00 78.50 223 ILE A O 1
ATOM 1688 N N . SER A 1 224 ? 18.164 -10.570 -29.526 1.00 72.19 224 SER A N 1
ATOM 1689 C CA . SER A 1 224 ? 17.478 -9.834 -30.596 1.00 72.19 224 SER A CA 1
ATOM 1690 C C . SER A 1 224 ? 16.059 -9.439 -30.165 1.00 72.19 224 SER A C 1
ATOM 1692 O O . SER A 1 224 ? 15.322 -10.259 -29.621 1.00 72.19 224 SER A O 1
ATOM 1694 N N . GLY A 1 225 ? 15.676 -8.177 -30.385 1.00 70.56 225 GLY A N 1
ATOM 1695 C CA . GLY A 1 225 ? 14.384 -7.630 -29.946 1.00 70.56 225 GLY A CA 1
ATOM 1696 C C . GLY A 1 225 ? 14.316 -7.254 -28.460 1.00 70.56 225 GLY A C 1
ATOM 1697 O O . GLY A 1 225 ? 13.246 -6.891 -27.971 1.00 70.56 225 GLY A O 1
ATOM 1698 N N . ALA A 1 226 ? 15.437 -7.323 -27.734 1.00 72.81 226 ALA A N 1
ATOM 1699 C CA . ALA A 1 226 ? 15.523 -6.816 -26.372 1.00 72.81 226 ALA A CA 1
ATOM 1700 C C . ALA A 1 226 ? 15.218 -5.311 -26.319 1.00 72.81 226 ALA A C 1
ATOM 1702 O O . ALA A 1 226 ? 15.578 -4.553 -27.219 1.00 72.81 226 ALA A O 1
ATOM 1703 N N . SER A 1 227 ? 14.576 -4.874 -25.234 1.00 74.62 227 SER A N 1
ATOM 1704 C CA . SER A 1 227 ? 14.306 -3.455 -24.999 1.00 74.62 227 SER A CA 1
ATOM 1705 C C . SER A 1 227 ? 15.601 -2.639 -25.060 1.00 74.62 227 SER A C 1
ATOM 1707 O O . SER A 1 227 ? 16.634 -3.042 -24.526 1.00 74.62 227 SER A O 1
ATOM 1709 N N . ASN A 1 228 ? 15.542 -1.432 -25.625 1.00 74.56 228 ASN A N 1
ATOM 1710 C CA . ASN A 1 228 ? 16.686 -0.513 -25.619 1.00 74.56 228 ASN A CA 1
ATOM 1711 C C . ASN A 1 228 ? 17.070 -0.046 -24.199 1.00 74.56 228 ASN A C 1
ATOM 1713 O O . ASN A 1 228 ? 18.054 0.673 -24.038 1.00 74.56 228 ASN A O 1
ATOM 1717 N N . ARG A 1 229 ? 16.275 -0.413 -23.183 1.00 73.62 229 ARG A N 1
ATOM 1718 C CA . ARG A 1 229 ? 16.517 -0.124 -21.766 1.00 73.62 229 ARG A CA 1
ATOM 1719 C C . ARG A 1 229 ? 17.126 -1.289 -20.983 1.00 73.62 229 ARG A C 1
ATOM 1721 O O . ARG A 1 229 ? 17.241 -1.156 -19.779 1.00 73.62 229 ARG A O 1
ATOM 1728 N N . THR A 1 230 ? 17.502 -2.405 -21.610 1.00 78.19 230 THR A N 1
ATOM 1729 C CA . THR A 1 230 ? 18.213 -3.486 -20.899 1.00 78.19 230 THR A CA 1
ATOM 1730 C C . THR A 1 230 ? 19.569 -3.033 -20.373 1.00 78.19 230 THR A C 1
ATOM 1732 O O . THR A 1 230 ? 20.205 -2.155 -20.964 1.00 78.19 230 THR A O 1
ATOM 1735 N N . VAL A 1 231 ? 20.040 -3.677 -19.301 1.00 78.25 231 VAL A N 1
ATOM 1736 C CA . VAL A 1 231 ? 21.330 -3.373 -18.652 1.00 78.25 231 VAL A CA 1
ATOM 1737 C C . VAL A 1 231 ? 22.467 -3.342 -19.679 1.00 78.25 231 VAL A C 1
ATOM 1739 O O . VAL A 1 231 ? 23.205 -2.359 -19.761 1.00 78.25 231 VAL A O 1
ATOM 1742 N N . ARG A 1 232 ? 22.543 -4.352 -20.556 1.00 77.12 232 ARG A N 1
ATOM 1743 C CA . ARG A 1 232 ? 23.520 -4.400 -21.651 1.00 77.12 232 ARG A CA 1
ATOM 1744 C C . ARG A 1 232 ? 23.435 -3.196 -22.590 1.00 77.12 232 ARG A C 1
ATOM 1746 O O . ARG A 1 232 ? 24.462 -2.614 -22.924 1.00 77.12 232 ARG A O 1
ATOM 1753 N N . ASN A 1 233 ? 22.235 -2.817 -23.032 1.00 76.38 233 ASN A N 1
ATOM 1754 C CA . ASN A 1 233 ? 22.052 -1.732 -24.003 1.00 76.38 233 ASN A CA 1
ATOM 1755 C C . ASN A 1 233 ? 22.360 -0.350 -23.408 1.00 76.38 233 ASN A C 1
ATOM 1757 O O . ASN A 1 233 ? 22.823 0.532 -24.133 1.00 76.38 233 ASN A O 1
ATOM 1761 N N . VAL A 1 234 ? 22.152 -0.178 -22.100 1.00 75.94 234 VAL A N 1
ATOM 1762 C CA . VAL A 1 234 ? 22.502 1.047 -21.366 1.00 75.94 234 VAL A CA 1
ATOM 1763 C C . VAL A 1 234 ? 24.011 1.136 -21.114 1.00 75.94 234 VAL A C 1
ATOM 1765 O O . VAL A 1 234 ? 24.593 2.206 -21.274 1.00 75.94 234 VAL A O 1
ATOM 1768 N N . ILE A 1 235 ? 24.662 0.024 -20.756 1.00 74.31 235 ILE A N 1
ATOM 1769 C CA . ILE A 1 235 ? 26.100 -0.001 -20.436 1.00 74.31 235 ILE A CA 1
ATOM 1770 C C . ILE A 1 235 ? 26.973 -0.022 -21.697 1.00 74.31 235 ILE A C 1
ATOM 1772 O O . ILE A 1 235 ? 28.068 0.533 -21.674 1.00 74.31 235 ILE A O 1
ATOM 1776 N N . ARG A 1 236 ? 26.499 -0.598 -22.810 1.00 73.50 236 ARG A N 1
ATOM 1777 C CA . ARG A 1 236 ? 27.246 -0.695 -24.077 1.00 73.50 236 ARG A CA 1
ATOM 1778 C C . ARG A 1 236 ? 28.005 0.561 -24.491 1.00 73.50 236 ARG A C 1
ATOM 1780 O O . ARG A 1 236 ? 29.217 0.486 -24.678 1.00 73.50 236 ARG A O 1
ATOM 1787 N N . PRO A 1 237 ? 27.373 1.731 -24.584 1.00 68.25 237 PRO A N 1
ATOM 1788 C CA . PRO A 1 237 ? 28.096 2.939 -24.966 1.00 68.25 237 PRO A CA 1
ATOM 1789 C C . PRO A 1 237 ? 29.133 3.426 -23.938 1.00 68.25 237 PRO A C 1
ATOM 1791 O O . PRO A 1 237 ? 30.001 4.220 -24.292 1.00 68.25 237 PRO A O 1
ATOM 1794 N N . LEU A 1 238 ? 29.063 2.968 -22.684 1.00 68.50 238 LEU A N 1
ATOM 1795 C CA . LEU A 1 238 ? 30.007 3.303 -21.611 1.00 68.50 238 LEU A CA 1
ATOM 1796 C C . LEU A 1 238 ? 31.217 2.361 -21.564 1.00 68.50 238 LEU A C 1
ATOM 1798 O O . LEU A 1 238 ? 32.127 2.586 -20.768 1.00 68.50 238 LEU A O 1
ATOM 1802 N N . VAL A 1 239 ? 31.239 1.322 -22.402 1.00 67.75 239 VAL A N 1
ATOM 1803 C CA . VAL A 1 239 ? 32.343 0.366 -22.526 1.00 67.75 239 VAL A CA 1
ATOM 1804 C C . VAL A 1 239 ? 33.024 0.622 -23.873 1.00 67.75 239 VAL A C 1
ATOM 1806 O O . VAL A 1 239 ? 32.585 0.073 -24.887 1.00 67.75 239 VAL A O 1
ATOM 1809 N N . PRO A 1 240 ? 34.091 1.449 -23.929 1.00 57.72 240 PRO A N 1
ATOM 1810 C CA . PRO A 1 240 ? 34.725 1.848 -25.189 1.00 57.72 240 PRO A CA 1
ATOM 1811 C C . PRO A 1 240 ? 35.210 0.656 -26.017 1.00 57.72 240 PRO A C 1
ATOM 1813 O O . PRO A 1 240 ? 35.158 0.687 -27.242 1.00 57.72 240 PRO A O 1
ATOM 1816 N N . THR A 1 241 ? 35.622 -0.427 -25.354 1.00 58.69 241 THR A N 1
ATOM 1817 C CA . THR A 1 241 ? 36.061 -1.675 -25.993 1.00 58.69 241 THR A CA 1
ATOM 1818 C C . THR A 1 241 ? 34.932 -2.417 -26.711 1.00 58.69 241 THR A C 1
ATOM 1820 O O . THR A 1 241 ? 35.204 -3.167 -27.641 1.00 58.69 241 THR A O 1
ATOM 1823 N N . SER A 1 242 ? 33.667 -2.178 -26.352 1.00 56.03 242 SER A N 1
ATOM 1824 C CA . SER A 1 242 ? 32.513 -2.790 -27.022 1.00 56.03 242 SER A CA 1
ATOM 1825 C C . SER A 1 242 ? 32.141 -2.122 -28.348 1.00 56.03 242 SER A C 1
ATOM 1827 O O . SER A 1 242 ? 31.608 -2.776 -29.237 1.00 56.03 242 SER A O 1
ATOM 1829 N N . LEU A 1 243 ? 32.451 -0.829 -28.504 1.00 53.94 243 LEU A N 1
ATOM 1830 C CA . LEU A 1 243 ? 32.331 -0.103 -29.776 1.00 53.94 243 LEU A CA 1
ATOM 1831 C C . LEU A 1 243 ? 33.442 -0.494 -30.756 1.00 53.94 243 LEU A C 1
ATOM 1833 O O . LEU A 1 243 ? 33.304 -0.310 -31.964 1.00 53.94 243 LEU A O 1
ATOM 1837 N N . VAL A 1 244 ? 34.548 -1.007 -30.213 1.00 52.66 244 VAL A N 1
ATOM 1838 C CA . VAL A 1 244 ? 35.683 -1.516 -30.974 1.00 52.66 244 VAL A CA 1
ATOM 1839 C C . VAL A 1 244 ? 35.361 -2.918 -31.494 1.00 52.66 244 VAL A C 1
ATOM 1841 O O . VAL A 1 244 ? 35.521 -3.112 -32.686 1.00 52.66 244 VAL A O 1
ATOM 1844 N N . GLY A 1 245 ? 34.795 -3.832 -30.693 1.00 48.28 245 GLY A N 1
ATOM 1845 C CA . GLY A 1 245 ? 34.464 -5.214 -31.105 1.00 48.28 245 GLY A CA 1
ATOM 1846 C C . GLY A 1 245 ? 33.808 -5.355 -32.490 1.00 48.28 245 GLY A C 1
ATOM 1847 O O . GLY A 1 245 ? 34.385 -5.986 -33.365 1.00 48.28 245 GLY A O 1
ATOM 1848 N N . ASP A 1 246 ? 32.699 -4.652 -32.760 1.00 51.50 246 ASP A N 1
ATOM 1849 C CA . ASP A 1 246 ? 31.959 -4.800 -34.034 1.00 51.50 246 ASP A CA 1
ATOM 1850 C C . ASP A 1 246 ? 32.737 -4.342 -35.293 1.00 51.50 246 ASP A C 1
ATOM 1852 O O . ASP A 1 246 ? 32.363 -4.689 -36.411 1.00 51.50 246 ASP A O 1
ATOM 1856 N N . LYS A 1 247 ? 33.785 -3.516 -35.144 1.00 43.72 247 LYS A N 1
ATOM 1857 C CA . LYS A 1 247 ? 34.646 -3.036 -36.252 1.00 43.72 247 LYS A CA 1
ATOM 1858 C C . LYS A 1 247 ? 36.071 -3.581 -36.193 1.00 43.72 247 LYS A C 1
ATOM 1860 O O . LYS A 1 247 ? 36.810 -3.490 -37.170 1.00 43.72 247 LYS A O 1
ATOM 1865 N N . PHE A 1 248 ? 36.472 -4.082 -35.036 1.00 44.81 248 PHE A N 1
ATOM 1866 C CA . PHE A 1 248 ? 37.772 -4.671 -34.783 1.00 44.81 248 PHE A CA 1
ATOM 1867 C C . PHE A 1 248 ? 37.746 -6.144 -35.155 1.00 44.81 248 PHE A C 1
ATOM 1869 O O . PHE A 1 248 ? 38.762 -6.608 -35.639 1.00 44.81 248 PHE A O 1
ATOM 1876 N N . ASP A 1 249 ? 36.602 -6.838 -35.092 1.00 47.59 249 ASP A N 1
ATOM 1877 C CA . ASP A 1 249 ? 36.464 -8.232 -35.537 1.00 47.59 249 ASP A CA 1
ATOM 1878 C C . ASP A 1 249 ? 37.037 -8.475 -36.950 1.00 47.59 249 ASP A C 1
ATOM 1880 O O . ASP A 1 249 ? 37.737 -9.465 -37.152 1.00 47.59 249 ASP A O 1
ATOM 1884 N N . ASP A 1 250 ? 36.893 -7.543 -37.899 1.00 48.56 250 ASP A N 1
ATOM 1885 C CA . ASP A 1 250 ? 37.500 -7.670 -39.241 1.00 48.56 250 ASP A CA 1
ATOM 1886 C C . ASP A 1 250 ? 39.035 -7.478 -39.261 1.00 48.56 250 ASP A C 1
ATOM 1888 O O . ASP A 1 250 ? 39.741 -8.058 -40.091 1.00 48.56 250 ASP A O 1
ATOM 1892 N N . ALA A 1 251 ? 39.585 -6.681 -38.341 1.00 44.66 251 ALA A N 1
ATOM 1893 C CA . ALA A 1 251 ? 41.015 -6.373 -38.265 1.00 44.66 251 ALA A CA 1
ATOM 1894 C C . ALA A 1 251 ? 41.781 -7.327 -37.326 1.00 44.66 251 ALA A C 1
ATOM 1896 O O . ALA A 1 251 ? 42.897 -7.745 -37.644 1.00 44.66 251 ALA A O 1
ATOM 1897 N N . THR A 1 252 ? 41.191 -7.722 -36.193 1.00 47.16 252 THR A N 1
ATOM 1898 C CA . THR A 1 252 ? 41.778 -8.669 -35.244 1.00 47.16 252 THR A CA 1
ATOM 1899 C C . THR A 1 252 ? 41.601 -10.113 -35.623 1.00 47.16 252 THR A C 1
ATOM 1901 O O . THR A 1 252 ? 42.513 -10.858 -35.296 1.00 47.16 252 THR A O 1
ATOM 1904 N N . ASN A 1 253 ? 40.558 -10.538 -36.345 1.00 46.56 253 ASN A N 1
ATOM 1905 C CA . ASN A 1 253 ? 40.514 -11.936 -36.796 1.00 46.56 253 ASN A CA 1
ATOM 1906 C C . ASN A 1 253 ? 41.737 -12.284 -37.661 1.00 46.56 253 ASN A C 1
ATOM 1908 O O . ASN A 1 253 ? 42.268 -13.380 -37.536 1.00 46.56 253 ASN A O 1
ATOM 1912 N N . ASN A 1 254 ? 42.273 -11.330 -38.433 1.00 46.44 254 ASN A N 1
ATOM 1913 C CA . ASN A 1 254 ? 43.523 -11.510 -39.178 1.00 46.44 254 ASN A CA 1
ATOM 1914 C C . ASN A 1 254 ? 44.777 -11.502 -38.281 1.00 46.44 254 ASN A C 1
ATOM 1916 O O . ASN A 1 254 ? 45.673 -12.323 -38.470 1.00 46.44 254 ASN A O 1
ATOM 1920 N N . VAL A 1 255 ? 44.856 -10.612 -37.287 1.00 45.34 255 VAL A N 1
ATOM 1921 C CA . VAL A 1 255 ? 46.038 -10.486 -36.408 1.00 45.34 255 VAL A CA 1
ATOM 1922 C C . VAL A 1 255 ? 46.082 -11.572 -35.318 1.00 45.34 255 VAL A C 1
ATOM 1924 O O . VAL A 1 255 ? 47.156 -12.092 -35.023 1.00 45.34 255 VAL A O 1
ATOM 1927 N N .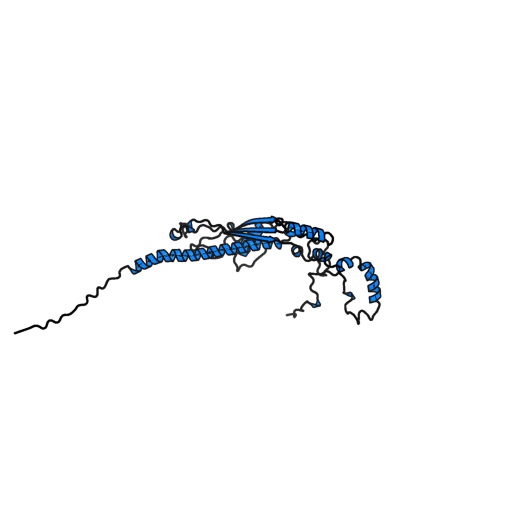 MET A 1 256 ? 44.938 -11.979 -34.761 1.00 45.56 256 MET A N 1
ATOM 1928 C CA . MET A 1 256 ? 44.814 -13.091 -33.808 1.00 45.56 256 MET A CA 1
ATOM 1929 C C . MET A 1 256 ? 45.008 -14.453 -34.480 1.00 45.56 256 MET A C 1
ATOM 1931 O O . MET A 1 256 ? 45.656 -15.302 -33.875 1.00 45.56 256 MET A O 1
ATOM 1935 N N . HIS A 1 257 ? 44.561 -14.666 -35.728 1.00 47.09 257 HIS A N 1
ATOM 1936 C CA . HIS A 1 257 ? 44.942 -15.879 -36.472 1.00 47.09 257 HIS A CA 1
ATOM 1937 C C . HIS A 1 257 ? 46.457 -15.954 -36.717 1.00 47.09 257 HIS A C 1
ATOM 1939 O O . HIS A 1 257 ? 47.030 -17.042 -36.680 1.00 47.09 257 HIS A O 1
ATOM 1945 N N . LEU A 1 258 ? 47.118 -14.809 -36.926 1.00 47.09 258 LEU A N 1
ATOM 1946 C CA . LEU A 1 258 ? 48.573 -14.729 -37.084 1.00 47.09 258 LEU A CA 1
ATOM 1947 C C . LEU A 1 258 ? 49.320 -14.987 -35.763 1.00 47.09 258 LEU A C 1
ATOM 1949 O O . LEU A 1 258 ? 50.278 -15.756 -35.755 1.00 47.09 258 LEU A O 1
ATOM 1953 N N . LEU A 1 259 ? 48.871 -14.422 -34.640 1.00 43.94 259 LEU A N 1
ATOM 1954 C CA . LEU A 1 259 ? 49.493 -14.625 -33.321 1.00 43.94 259 LEU A CA 1
ATOM 1955 C C . LEU A 1 259 ? 49.186 -16.001 -32.702 1.00 43.94 259 LEU A C 1
ATOM 1957 O O . LEU A 1 259 ? 50.064 -16.586 -32.072 1.00 43.94 259 LEU A O 1
ATOM 1961 N N . GLY A 1 260 ? 47.990 -16.553 -32.929 1.00 43.66 260 GLY A N 1
ATOM 1962 C CA . GLY A 1 260 ? 47.593 -17.900 -32.495 1.00 43.66 260 GLY A CA 1
ATOM 1963 C C . GLY A 1 260 ? 48.226 -19.035 -33.310 1.00 43.66 260 GLY A C 1
ATOM 1964 O O . GLY A 1 260 ? 48.215 -20.182 -32.874 1.00 43.66 260 GLY A O 1
ATOM 1965 N N . SER A 1 261 ? 48.828 -18.726 -34.465 1.00 52.38 261 SER A N 1
ATOM 1966 C CA . SER A 1 261 ? 49.629 -19.685 -35.243 1.00 52.38 261 SER A CA 1
ATOM 1967 C C . SER A 1 261 ? 51.023 -19.947 -34.652 1.00 52.38 261 SER A C 1
ATOM 1969 O O . SER A 1 261 ? 51.739 -20.827 -35.130 1.00 52.38 261 SER A O 1
ATOM 1971 N N . ILE A 1 262 ? 51.412 -19.208 -33.603 1.00 49.78 262 ILE A N 1
ATOM 1972 C CA . ILE A 1 262 ? 52.701 -19.349 -32.923 1.00 49.78 262 ILE A CA 1
ATOM 1973 C C . ILE A 1 262 ? 52.504 -20.240 -31.681 1.00 49.78 262 ILE A C 1
ATOM 1975 O O . ILE A 1 262 ? 51.958 -19.771 -30.679 1.00 49.78 262 ILE A O 1
ATOM 1979 N N . PRO A 1 263 ? 52.974 -21.505 -31.693 1.00 48.91 263 PRO A N 1
ATOM 1980 C CA . PRO A 1 263 ? 52.662 -22.499 -30.657 1.00 48.91 263 PRO A CA 1
ATOM 1981 C C . PRO A 1 263 ? 53.081 -22.102 -29.231 1.00 48.91 263 PRO A C 1
ATOM 1983 O O . PRO A 1 263 ? 52.515 -22.589 -28.264 1.00 48.91 263 PRO A O 1
ATOM 1986 N N . PHE A 1 264 ? 54.032 -21.178 -29.075 1.00 51.50 264 PHE A N 1
ATOM 1987 C CA . PHE A 1 264 ? 54.548 -20.764 -27.767 1.00 51.50 264 PHE A CA 1
ATOM 1988 C C . PHE A 1 264 ? 53.717 -19.679 -27.050 1.00 51.50 264 PHE A C 1
ATOM 1990 O O . PHE A 1 264 ? 53.948 -19.435 -25.868 1.00 51.50 264 PHE A O 1
ATOM 1997 N N . VAL A 1 265 ? 52.777 -18.997 -27.720 1.00 47.66 265 VAL A N 1
ATOM 1998 C CA . VAL A 1 265 ? 52.074 -17.832 -27.135 1.00 47.66 265 VAL A CA 1
ATOM 1999 C C . VAL A 1 265 ? 50.885 -18.246 -26.257 1.00 47.66 265 VAL A C 1
ATOM 2001 O O . VAL A 1 265 ? 50.731 -17.704 -25.162 1.00 47.66 265 VAL A O 1
ATOM 2004 N N . ASN A 1 266 ? 50.099 -19.244 -26.678 1.00 44.91 266 ASN A N 1
ATOM 2005 C CA . ASN A 1 266 ? 48.962 -19.757 -25.895 1.00 44.91 266 ASN A CA 1
ATOM 2006 C C . ASN A 1 266 ? 49.396 -20.565 -24.657 1.00 44.91 266 ASN A C 1
ATOM 2008 O O . ASN A 1 266 ? 48.713 -20.520 -23.636 1.00 44.91 266 ASN A O 1
ATOM 2012 N N . ASP A 1 267 ? 50.541 -21.252 -24.724 1.00 50.47 267 ASP A N 1
ATOM 2013 C CA . ASP A 1 267 ? 50.995 -22.152 -23.655 1.00 50.47 267 ASP A CA 1
ATOM 2014 C C . ASP A 1 267 ? 51.833 -21.460 -22.562 1.00 50.47 267 ASP A C 1
ATOM 2016 O O . ASP A 1 267 ? 51.892 -21.958 -21.438 1.00 50.47 267 ASP A O 1
ATOM 2020 N N . ILE A 1 268 ? 52.484 -20.322 -22.854 1.00 46.53 268 ILE A N 1
ATOM 2021 C CA . ILE A 1 268 ? 53.449 -19.689 -21.927 1.00 46.53 268 ILE A CA 1
ATOM 2022 C C . ILE A 1 268 ? 52.962 -18.348 -21.370 1.00 46.53 268 ILE A C 1
ATOM 2024 O O . ILE A 1 268 ? 53.181 -18.066 -20.192 1.00 46.53 268 ILE A O 1
ATOM 2028 N N . PHE A 1 269 ? 52.330 -17.498 -22.185 1.00 45.16 269 PHE A N 1
ATOM 2029 C CA . PHE A 1 269 ? 52.114 -16.096 -21.805 1.00 45.16 269 PHE A CA 1
ATOM 2030 C C . PHE A 1 269 ? 50.701 -15.796 -21.291 1.00 45.16 269 PHE A C 1
ATOM 2032 O O . PHE A 1 269 ? 50.562 -14.940 -20.420 1.00 45.16 269 PHE A O 1
ATOM 2039 N N . THR A 1 270 ? 49.674 -16.520 -21.748 1.00 47.03 270 THR A N 1
ATOM 2040 C CA . THR A 1 270 ? 48.282 -16.341 -21.292 1.00 47.03 270 THR A CA 1
ATOM 2041 C C . THR A 1 270 ? 47.424 -17.570 -21.629 1.00 47.03 270 THR A C 1
ATOM 2043 O O . THR A 1 270 ? 46.885 -17.641 -22.734 1.00 47.03 270 THR A O 1
ATOM 2046 N N . PRO A 1 271 ? 47.247 -18.529 -20.703 1.00 44.44 271 PRO A N 1
ATOM 2047 C CA . PRO A 1 271 ? 46.310 -19.627 -20.916 1.00 44.44 271 PRO A CA 1
ATOM 2048 C C . PRO A 1 271 ? 44.870 -19.091 -21.022 1.00 44.44 271 PRO A C 1
ATOM 2050 O O . PRO A 1 271 ? 44.426 -18.337 -20.156 1.00 44.44 271 PRO A O 1
ATOM 2053 N N . GLY A 1 272 ? 44.144 -19.476 -22.080 1.00 50.62 272 GLY A N 1
ATOM 2054 C CA . GLY A 1 272 ? 42.750 -19.067 -22.331 1.00 50.62 272 GLY A CA 1
ATOM 2055 C C . GLY A 1 272 ? 42.566 -17.820 -23.209 1.00 50.62 272 GLY A C 1
ATOM 2056 O O . GLY A 1 272 ? 41.496 -17.210 -23.189 1.00 50.62 272 GLY A O 1
ATOM 2057 N N . PHE A 1 273 ? 43.590 -17.407 -23.966 1.00 51.22 273 PHE A N 1
ATOM 2058 C CA . PHE A 1 273 ? 43.515 -16.246 -24.867 1.00 51.22 273 PHE A CA 1
ATOM 2059 C C . PHE A 1 273 ? 42.514 -16.436 -26.025 1.00 51.22 273 PHE A C 1
ATOM 2061 O O . PHE A 1 273 ? 41.943 -15.470 -26.519 1.00 51.22 273 PHE A O 1
ATOM 2068 N N . ASP A 1 274 ? 42.242 -17.685 -26.406 1.00 50.38 274 ASP A N 1
ATOM 2069 C CA . ASP A 1 274 ? 41.202 -18.105 -27.354 1.00 50.38 274 ASP A CA 1
ATOM 2070 C C . ASP A 1 274 ? 39.768 -17.841 -26.855 1.00 50.38 274 ASP A C 1
ATOM 2072 O O . ASP A 1 274 ? 38.835 -17.771 -27.652 1.00 50.38 274 ASP A O 1
ATOM 2076 N N . GLN A 1 275 ? 39.589 -17.662 -25.544 1.00 53.59 275 GLN A N 1
ATOM 2077 C CA . GLN A 1 275 ? 38.302 -17.357 -24.906 1.00 53.59 275 GLN A CA 1
ATOM 2078 C C . GLN A 1 275 ? 38.131 -15.858 -24.608 1.00 53.59 275 GLN A C 1
ATOM 2080 O O . GLN A 1 275 ? 37.082 -15.433 -24.109 1.00 53.59 275 GLN A O 1
ATOM 2085 N N . PHE A 1 276 ? 39.157 -15.048 -24.884 1.00 52.12 276 PHE A N 1
ATOM 2086 C CA . PHE A 1 276 ? 39.169 -13.622 -24.592 1.00 52.12 276 PHE A CA 1
ATOM 2087 C C . PHE A 1 276 ? 38.470 -12.826 -25.702 1.00 52.12 276 PHE A C 1
ATOM 2089 O O . PHE A 1 276 ? 39.068 -12.425 -26.697 1.00 52.12 276 PHE A O 1
ATOM 2096 N N . GLU A 1 277 ? 37.179 -12.567 -25.510 1.00 55.81 277 GLU A N 1
ATOM 2097 C CA . GLU A 1 277 ? 36.389 -11.698 -26.386 1.00 55.81 277 GLU A CA 1
ATOM 2098 C C . GLU A 1 277 ? 36.572 -10.226 -25.975 1.00 55.81 277 GLU A C 1
ATOM 2100 O O . GLU A 1 277 ? 36.041 -9.755 -24.960 1.00 55.81 277 GLU A O 1
ATOM 2105 N N . LEU A 1 278 ? 37.336 -9.475 -26.771 1.00 51.00 278 LEU A N 1
ATOM 2106 C CA . LEU A 1 278 ? 37.572 -8.051 -26.538 1.00 51.00 278 LEU A CA 1
ATOM 2107 C C . LEU A 1 278 ? 36.265 -7.270 -26.755 1.00 51.00 278 LEU A C 1
ATOM 2109 O O . LEU A 1 278 ? 35.665 -7.323 -27.822 1.00 51.00 278 LEU A O 1
ATOM 2113 N N . GLY A 1 279 ? 35.799 -6.559 -25.725 1.00 53.50 279 GLY A N 1
ATOM 2114 C CA . GLY A 1 279 ? 34.499 -5.876 -25.770 1.00 53.50 279 GLY A CA 1
ATOM 2115 C C . GLY A 1 279 ? 33.303 -6.742 -25.360 1.00 53.50 279 GLY A C 1
ATOM 2116 O O . GLY A 1 279 ? 32.162 -6.289 -25.488 1.00 53.50 279 GLY A O 1
ATOM 2117 N N . LYS A 1 280 ? 33.534 -7.947 -24.814 1.00 61.81 280 LYS A N 1
ATOM 2118 C CA . LYS A 1 280 ? 32.485 -8.738 -24.164 1.00 61.81 280 LYS A CA 1
ATOM 2119 C C . LYS A 1 280 ? 31.837 -7.938 -23.042 1.00 61.81 280 LYS A C 1
ATOM 2121 O O . LYS A 1 280 ? 32.478 -7.532 -22.076 1.00 61.81 280 LYS A O 1
ATOM 2126 N N . MET A 1 281 ? 30.535 -7.754 -23.175 1.00 63.09 281 MET A N 1
ATOM 2127 C CA . MET A 1 281 ? 29.674 -7.229 -22.130 1.00 63.09 281 MET A CA 1
ATOM 2128 C C . MET A 1 281 ? 28.734 -8.358 -21.784 1.00 63.09 281 MET A C 1
ATOM 2130 O O . MET A 1 281 ? 27.987 -8.793 -22.659 1.00 63.09 281 MET A O 1
ATOM 2134 N N . ALA A 1 282 ? 28.881 -8.858 -20.560 1.00 65.19 282 ALA A N 1
ATOM 2135 C CA . ALA A 1 282 ? 28.003 -9.856 -19.987 1.00 65.19 282 ALA A CA 1
ATOM 2136 C C . ALA A 1 282 ? 27.755 -9.553 -18.495 1.00 65.19 282 ALA A C 1
ATOM 2138 O O . ALA A 1 282 ? 28.286 -10.261 -17.640 1.00 65.19 282 ALA A O 1
ATOM 2139 N N . PRO A 1 283 ? 27.060 -8.446 -18.151 1.00 64.94 283 PRO A N 1
ATOM 2140 C CA . PRO A 1 283 ? 26.940 -7.970 -16.773 1.00 64.94 283 PRO A CA 1
ATOM 2141 C C . PRO A 1 283 ? 26.194 -8.952 -15.857 1.00 64.94 283 PRO A C 1
ATOM 2143 O O . PRO A 1 283 ? 26.469 -8.972 -14.660 1.00 64.94 283 PRO A O 1
ATOM 2146 N N . ASP A 1 284 ? 25.321 -9.795 -16.418 1.00 63.19 284 ASP A N 1
ATOM 2147 C CA . ASP A 1 284 ? 24.503 -10.750 -15.657 1.00 63.19 284 ASP A CA 1
ATOM 2148 C C . ASP A 1 284 ? 25.072 -12.181 -15.658 1.00 63.19 284 ASP A C 1
ATOM 2150 O O . ASP A 1 284 ? 24.530 -13.076 -15.002 1.00 63.19 284 ASP A O 1
ATOM 2154 N N . VAL A 1 285 ? 26.171 -12.428 -16.378 1.00 68.38 285 VAL A N 1
ATOM 2155 C CA . VAL A 1 285 ? 26.829 -13.738 -16.397 1.00 68.38 285 VAL A CA 1
ATOM 2156 C C . VAL A 1 285 ? 27.930 -13.753 -15.348 1.00 68.38 285 VAL A C 1
ATOM 2158 O O . VAL A 1 285 ? 28.962 -13.100 -15.490 1.00 68.38 285 VAL A O 1
ATOM 2161 N N . VAL A 1 286 ? 27.737 -14.546 -14.293 1.00 67.25 286 VAL A N 1
ATOM 2162 C CA . VAL A 1 286 ? 28.796 -14.793 -13.311 1.00 67.25 286 VAL A CA 1
ATOM 2163 C C . VAL A 1 286 ? 29.884 -15.654 -13.964 1.00 67.25 286 VAL A C 1
ATOM 2165 O O . VAL A 1 286 ? 29.570 -16.740 -14.463 1.00 67.25 286 VAL A O 1
ATOM 2168 N N . PRO A 1 287 ? 31.158 -15.220 -13.955 1.00 65.38 287 PRO A N 1
ATOM 2169 C CA . PRO A 1 287 ? 32.256 -16.011 -14.491 1.00 65.38 287 PRO A CA 1
ATOM 2170 C C . PRO A 1 287 ? 32.338 -17.391 -13.828 1.00 65.38 287 PRO A C 1
ATOM 2172 O O . PRO A 1 287 ? 32.179 -17.526 -12.613 1.00 65.38 287 PRO A O 1
ATOM 2175 N N . SER A 1 288 ? 32.569 -18.434 -14.626 1.00 67.38 288 SER A N 1
ATOM 2176 C CA . SER A 1 288 ? 32.541 -19.824 -14.144 1.00 67.38 288 SER A CA 1
ATOM 2177 C C . SER A 1 288 ? 33.588 -20.135 -13.062 1.00 67.38 288 SER A C 1
ATOM 2179 O O . SER A 1 288 ? 33.363 -21.009 -12.228 1.00 67.38 288 SER A O 1
ATOM 2181 N N . ASP A 1 289 ? 34.683 -19.375 -13.013 1.00 61.31 289 ASP A N 1
ATOM 2182 C CA . ASP A 1 289 ? 35.723 -19.412 -11.976 1.00 61.31 289 ASP A CA 1
ATOM 2183 C C . ASP A 1 289 ? 35.273 -18.795 -10.639 1.00 61.31 289 ASP A C 1
ATOM 2185 O O . ASP A 1 289 ? 35.857 -19.079 -9.594 1.00 61.31 289 ASP A O 1
ATOM 2189 N N . LYS A 1 290 ? 34.221 -17.966 -10.655 1.00 61.34 290 LYS A N 1
ATOM 2190 C CA . LYS A 1 290 ? 33.599 -17.361 -9.465 1.00 61.34 290 LYS A CA 1
ATOM 2191 C C . LYS A 1 290 ? 32.422 -18.173 -8.931 1.00 61.34 290 LYS A C 1
ATOM 2193 O O . LYS A 1 290 ? 31.932 -17.885 -7.838 1.00 61.34 290 LYS A O 1
ATOM 2198 N N . LEU A 1 291 ? 31.969 -19.187 -9.668 1.00 68.88 291 LEU A N 1
ATOM 2199 C CA . LEU A 1 291 ? 30.927 -20.093 -9.205 1.00 68.88 291 LEU A CA 1
ATOM 2200 C C . LEU A 1 291 ? 31.519 -21.089 -8.204 1.00 68.88 291 LEU A C 1
ATOM 2202 O O . LEU A 1 291 ? 32.350 -21.933 -8.539 1.00 68.88 291 LEU A O 1
ATOM 2206 N N . VAL A 1 292 ? 31.058 -21.018 -6.955 1.00 68.00 292 VAL A N 1
ATOM 2207 C CA . VAL A 1 292 ? 31.367 -22.039 -5.951 1.00 68.00 292 VAL A CA 1
ATOM 2208 C C . VAL A 1 292 ? 30.721 -23.349 -6.401 1.00 68.00 292 VAL A C 1
ATOM 2210 O O . VAL A 1 292 ? 29.500 -23.427 -6.541 1.00 68.00 292 VAL A O 1
ATOM 2213 N N . LYS A 1 293 ? 31.528 -24.393 -6.625 1.00 68.88 293 LYS A N 1
ATOM 2214 C CA . LYS A 1 293 ? 31.008 -25.748 -6.844 1.00 68.88 293 LYS A CA 1
ATOM 2215 C C . LYS A 1 293 ? 30.294 -26.189 -5.571 1.00 68.88 293 LYS A C 1
ATOM 2217 O O . LYS A 1 293 ? 30.939 -26.456 -4.558 1.00 68.88 293 LYS A O 1
ATOM 2222 N N . TYR A 1 294 ? 28.968 -26.245 -5.610 1.00 53.91 294 TYR A N 1
ATOM 2223 C CA . TYR A 1 294 ? 28.202 -26.835 -4.521 1.00 53.91 294 TYR A CA 1
ATOM 2224 C C . TYR A 1 294 ? 28.585 -28.310 -4.394 1.00 53.91 294 TYR A C 1
ATOM 2226 O O . TYR A 1 294 ? 28.645 -29.028 -5.391 1.00 53.91 294 TYR A O 1
ATOM 2234 N N . ALA A 1 295 ? 28.881 -28.750 -3.169 1.00 57.59 295 ALA A N 1
ATOM 2235 C CA . ALA A 1 295 ? 29.090 -30.162 -2.894 1.00 57.59 295 ALA A CA 1
ATOM 2236 C C . ALA A 1 295 ? 27.806 -30.915 -3.254 1.00 57.59 295 ALA A C 1
ATOM 2238 O O . ALA A 1 295 ? 26.728 -30.579 -2.758 1.00 57.59 295 ALA A O 1
ATOM 2239 N N . ASP A 1 296 ? 27.945 -31.903 -4.131 1.00 57.41 296 ASP A N 1
ATOM 2240 C CA . ASP A 1 296 ? 26.866 -32.753 -4.614 1.00 57.41 296 ASP A CA 1
ATOM 2241 C C . ASP A 1 296 ? 26.363 -33.596 -3.428 1.00 57.41 296 ASP A C 1
ATOM 2243 O O . ASP A 1 296 ? 26.896 -34.662 -3.118 1.00 57.41 296 ASP A O 1
ATOM 2247 N N . LYS A 1 297 ? 25.401 -33.065 -2.665 1.00 52.50 297 LYS A N 1
ATOM 2248 C CA . LYS A 1 297 ? 24.728 -33.818 -1.604 1.00 52.50 297 LYS A CA 1
ATOM 2249 C C . LYS A 1 297 ? 23.718 -34.747 -2.269 1.00 52.50 297 LYS A C 1
ATOM 2251 O O . LYS A 1 297 ? 22.567 -34.366 -2.467 1.00 52.50 297 LYS A O 1
ATOM 2256 N N . ARG A 1 298 ? 24.198 -35.928 -2.656 1.00 44.09 298 ARG A N 1
ATOM 2257 C CA . ARG A 1 298 ? 23.353 -37.100 -2.903 1.00 44.09 298 ARG A CA 1
ATOM 2258 C C . ARG A 1 298 ? 22.809 -37.650 -1.593 1.00 44.09 298 ARG A C 1
ATOM 2260 O O . ARG A 1 298 ? 23.558 -37.606 -0.590 1.00 44.09 298 ARG A O 1
#

Radius of gyration: 36.9 Å; chains: 1; bounding box: 80×58×147 Å

InterPro domains:
  IPR012495 TadE-like domain [PF07811] (21-62)

pLDDT: mean 75.47, std 17.76, range [43.66, 98.19]